Protein AF-A0A443QGW3-F1 (afdb_monomer)

Radius of gyration: 30.79 Å; Cα contacts (8 Å, |Δi|>4): 67; chains: 1; bounding box: 62×81×74 Å

Sequence (189 aa):
LPLYGNPHPPKDRIMLDEPNLIEEGIRSARVAIASQLSFLDGAFVRGKQIVETAVNHSRTTYDYITDETNNVSKAVAITGGGLLGLLLSARKGFFKKVLYSSLGVVSAAAVCYPKQSLETIQVSAYIVKNKGPSLLKEYTGIDIEKHAESKKKVEDTIEEARLKSAEMPKSRDQSKPADRDLISNRSSK

Secondary structure (DSSP, 8-state):
------S-------------HHHHHHHHHHHHHHHHHHHHHHHHHHHHHHHHHHHHHHHHHHHHHHSTT-HHHHHHHHHHHHHHHHHHTTTS-HHHHHHHHHHHHHHHHHHH-HHHHHHHHHHHHHHHHHHHHHHHHHHH---HHHHHHHHHHHHHHHHHHHHHHHS---------GGGTTSSGGGS--

Mean predicted aligned error: 18.8 Å

Solvent-accessible surface area (backbone atoms only — not comparable to full-atom values): 11030 Å² total; per-residue (Å²): 136,91,88,80,88,68,95,69,72,75,84,74,70,77,69,82,61,74,76,48,75,64,55,50,49,54,51,51,51,49,54,57,49,52,64,56,49,53,55,49,53,55,50,51,54,52,48,48,53,51,49,53,54,48,49,70,66,37,50,69,54,47,54,65,46,66,38,91,84,43,66,62,49,47,51,50,47,25,52,50,26,21,52,49,20,31,59,79,19,62,90,51,57,71,71,50,24,54,52,36,16,51,50,22,26,52,53,33,40,41,72,71,36,56,76,64,38,55,58,51,48,54,55,49,51,53,48,44,70,75,47,36,55,64,52,42,32,72,78,67,71,49,70,48,64,67,51,50,55,52,49,49,55,49,51,54,51,52,50,53,50,52,51,56,68,69,64,61,75,95,66,93,69,86,71,59,86,79,62,70,70,75,68,68,78,75,80,80,127

Organism: NCBI:txid1965070

pLDDT: mean 71.75, std 15.07, range [38.47, 94.19]

Structure (mmCIF, N/CA/C/O backbone):
data_AF-A0A443QGW3-F1
#
_entry.id   AF-A0A443QGW3-F1
#
loop_
_atom_site.group_PDB
_atom_site.id
_atom_site.type_symbol
_atom_site.label_atom_id
_atom_site.label_alt_id
_atom_site.label_comp_id
_atom_site.label_asym_id
_atom_site.label_entity_id
_atom_site.label_seq_id
_atom_site.pdbx_PDB_ins_code
_atom_site.Cartn_x
_atom_site.Cartn_y
_atom_site.Cartn_z
_atom_site.occupancy
_atom_site.B_iso_or_equiv
_atom_site.auth_seq_id
_atom_site.auth_comp_id
_atom_site.auth_asym_id
_atom_site.auth_atom_id
_atom_site.pdbx_PDB_model_num
ATOM 1 N N . LEU A 1 1 ? 24.081 36.537 -47.547 1.00 44.12 1 LEU A N 1
ATOM 2 C CA . LEU A 1 1 ? 25.125 37.337 -46.867 1.00 44.12 1 LEU A CA 1
ATOM 3 C C . LEU A 1 1 ? 25.049 37.075 -45.365 1.00 44.12 1 LEU A C 1
ATOM 5 O O . LEU A 1 1 ? 23.993 37.354 -44.809 1.00 44.12 1 LEU A O 1
ATOM 9 N N . PRO A 1 2 ? 26.098 36.562 -44.703 1.00 46.47 2 PRO A N 1
ATOM 10 C CA . PRO A 1 2 ? 26.195 36.607 -43.250 1.00 46.47 2 PRO A CA 1
ATOM 11 C C . PRO A 1 2 ? 26.830 37.939 -42.812 1.00 46.47 2 PRO A C 1
ATOM 13 O O . PRO A 1 2 ? 28.003 38.201 -43.062 1.00 46.47 2 PRO A O 1
ATOM 16 N N . LEU A 1 3 ? 26.022 38.789 -42.180 1.00 55.34 3 LEU A N 1
ATOM 17 C CA . LEU A 1 3 ? 26.452 39.946 -41.396 1.00 55.34 3 LEU A CA 1
ATOM 18 C C . LEU A 1 3 ? 26.638 39.469 -39.956 1.00 55.34 3 LEU A C 1
ATOM 20 O O . LEU A 1 3 ? 25.635 39.178 -39.330 1.00 55.34 3 LEU A O 1
ATOM 24 N N . TYR A 1 4 ? 27.874 39.349 -39.468 1.00 56.38 4 TYR A N 1
ATOM 25 C CA . TYR A 1 4 ? 28.271 39.543 -38.060 1.00 56.38 4 TYR A CA 1
ATOM 26 C C . TYR A 1 4 ? 29.791 39.341 -37.953 1.00 56.38 4 TYR A C 1
ATOM 28 O O . TYR A 1 4 ? 30.294 38.345 -37.443 1.00 56.38 4 TYR A O 1
ATOM 36 N N . GLY A 1 5 ? 30.540 40.307 -38.484 1.00 54.66 5 GLY A N 1
ATOM 37 C CA . GLY A 1 5 ? 31.926 40.524 -38.094 1.00 54.66 5 GLY A CA 1
ATOM 38 C C . GLY A 1 5 ? 31.938 41.499 -36.927 1.00 54.66 5 GLY A C 1
ATOM 39 O O . GLY A 1 5 ? 31.908 42.705 -37.152 1.00 54.66 5 GLY A O 1
ATOM 40 N N . ASN A 1 6 ? 31.960 40.994 -35.694 1.00 58.66 6 ASN A N 1
ATOM 41 C CA . ASN A 1 6 ? 32.481 41.778 -34.580 1.00 58.66 6 ASN A CA 1
ATOM 42 C C . ASN A 1 6 ? 33.955 41.367 -34.394 1.00 58.66 6 ASN A C 1
ATOM 44 O O . ASN A 1 6 ? 34.206 40.253 -33.933 1.00 58.66 6 ASN A O 1
ATOM 48 N N . PRO A 1 7 ? 34.936 42.198 -34.798 1.00 63.25 7 PRO A N 1
ATOM 49 C CA . PRO A 1 7 ? 36.359 41.853 -34.743 1.00 63.25 7 PRO A CA 1
ATOM 50 C C . PRO A 1 7 ? 36.925 41.811 -33.315 1.00 63.25 7 PRO A C 1
ATOM 52 O O . PRO A 1 7 ? 38.067 41.392 -33.122 1.00 63.25 7 PRO A O 1
ATOM 55 N N . HIS A 1 8 ? 36.143 42.210 -32.309 1.00 58.69 8 HIS A N 1
ATOM 56 C CA . HIS A 1 8 ? 36.484 42.079 -30.897 1.00 58.69 8 HIS A CA 1
ATOM 57 C C . HIS A 1 8 ? 35.327 41.404 -30.150 1.00 58.69 8 HIS A C 1
ATOM 59 O O . HIS A 1 8 ? 34.432 42.099 -29.661 1.00 58.69 8 HIS A O 1
ATOM 65 N N . PRO A 1 9 ? 35.315 40.062 -30.017 1.00 61.66 9 PRO A N 1
ATOM 66 C CA . PRO A 1 9 ? 34.585 39.478 -28.902 1.00 61.66 9 PRO A CA 1
ATOM 67 C C . PRO A 1 9 ? 35.152 40.124 -27.626 1.00 61.66 9 PRO A C 1
ATOM 69 O O . PRO A 1 9 ? 36.382 40.254 -27.524 1.00 61.66 9 PRO A O 1
ATOM 72 N N . PRO A 1 10 ? 34.329 40.573 -26.658 1.00 61.69 10 PRO A N 1
ATOM 73 C CA . PRO A 1 10 ? 34.871 40.839 -25.335 1.00 61.69 10 PRO A CA 1
ATOM 74 C C . PRO A 1 10 ? 35.683 39.601 -24.946 1.00 61.69 10 PRO A C 1
ATOM 76 O O . PRO A 1 10 ? 35.302 38.475 -25.273 1.00 61.69 10 PRO A O 1
ATOM 79 N N . LYS A 1 11 ? 36.853 39.798 -24.328 1.00 55.06 11 LYS A N 1
ATOM 80 C CA . LYS A 1 11 ? 37.528 38.704 -23.629 1.00 55.06 11 LYS A CA 1
ATOM 81 C C . LYS A 1 11 ? 36.580 38.293 -22.509 1.00 55.06 11 LYS A C 1
ATOM 83 O O . LYS A 1 11 ? 36.757 38.715 -21.368 1.00 55.06 11 LYS A O 1
ATOM 88 N N . ASP A 1 12 ? 35.591 37.478 -22.844 1.00 55.88 12 ASP A N 1
ATOM 89 C CA . ASP A 1 12 ? 34.932 36.590 -21.923 1.00 55.88 12 ASP A CA 1
ATOM 90 C C . ASP A 1 12 ? 36.070 35.685 -21.497 1.00 55.88 12 ASP A C 1
ATOM 92 O O . ASP A 1 12 ? 36.425 34.700 -22.146 1.00 55.88 12 ASP A O 1
ATOM 96 N N . ARG A 1 13 ? 36.770 36.124 -20.448 1.00 49.72 13 ARG A N 1
ATOM 97 C CA . ARG A 1 13 ? 37.565 35.221 -19.655 1.00 49.72 13 ARG A CA 1
ATOM 98 C C . ARG A 1 13 ? 36.518 34.228 -19.202 1.00 49.72 13 ARG A C 1
ATOM 100 O O . ARG A 1 13 ? 35.757 34.516 -18.284 1.00 49.72 13 ARG A O 1
ATOM 107 N N . ILE A 1 14 ? 36.443 33.096 -19.894 1.00 53.66 14 ILE A N 1
ATOM 108 C CA . ILE A 1 14 ? 35.976 31.871 -19.285 1.00 53.66 14 ILE A CA 1
ATOM 109 C C . ILE A 1 14 ? 36.968 31.717 -18.143 1.00 53.66 14 ILE A C 1
ATOM 111 O O . ILE A 1 14 ? 38.081 31.228 -18.331 1.00 53.66 14 ILE A O 1
ATOM 115 N N . MET A 1 15 ? 36.649 32.322 -17.000 1.00 48.72 15 MET A N 1
ATOM 116 C CA . MET A 1 15 ? 37.292 31.975 -15.763 1.00 48.72 15 MET A CA 1
ATOM 117 C C . MET A 1 15 ? 36.964 30.494 -15.666 1.00 48.72 15 MET A C 1
ATOM 119 O O . MET A 1 15 ? 35.829 30.118 -15.387 1.00 48.72 15 MET A O 1
ATOM 123 N N . LEU A 1 16 ? 37.940 29.649 -16.006 1.00 56.50 16 LEU A N 1
ATOM 124 C CA . LEU A 1 16 ? 38.064 28.369 -15.339 1.00 56.50 16 LEU A CA 1
ATOM 125 C C . LEU A 1 16 ? 38.343 28.742 -13.884 1.00 56.50 16 LEU A C 1
ATOM 127 O O . LEU A 1 16 ? 39.491 28.762 -13.453 1.00 56.50 16 LEU A O 1
ATOM 131 N N . ASP A 1 17 ? 37.299 29.200 -13.199 1.00 60.66 17 ASP A N 1
ATOM 132 C CA . ASP A 1 17 ? 37.313 29.336 -11.764 1.00 60.66 17 ASP A CA 1
ATOM 133 C C . ASP A 1 17 ? 37.467 27.904 -11.266 1.00 60.66 17 ASP A C 1
ATOM 135 O O . ASP A 1 17 ? 36.779 26.992 -11.751 1.00 60.66 17 ASP A O 1
ATOM 139 N N . GLU A 1 18 ? 38.455 27.668 -10.407 1.00 66.50 18 GLU A N 1
ATOM 140 C CA . GLU A 1 18 ? 38.546 26.368 -9.762 1.00 66.50 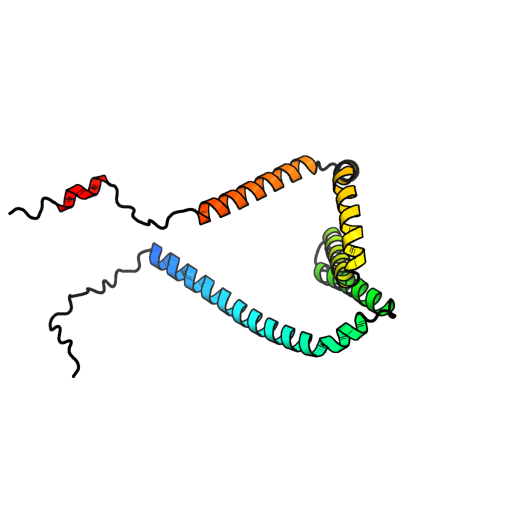18 GLU A CA 1
ATOM 141 C C . GLU A 1 18 ? 37.204 26.133 -9.069 1.00 66.50 18 GLU A C 1
ATOM 143 O O . GLU A 1 18 ? 36.702 27.047 -8.408 1.00 66.50 18 GLU A O 1
ATOM 148 N N . PRO A 1 19 ? 36.571 24.966 -9.283 1.00 63.28 19 PRO A N 1
ATOM 149 C CA . PRO A 1 19 ? 35.217 24.733 -8.820 1.00 63.28 19 PRO A CA 1
ATOM 150 C C . PRO A 1 19 ? 35.166 25.025 -7.327 1.00 63.28 19 PRO A C 1
ATOM 152 O O . PRO A 1 19 ? 35.811 24.358 -6.519 1.00 63.28 19 PRO A O 1
ATOM 155 N N . ASN A 1 20 ? 34.418 26.064 -6.968 1.00 75.50 20 ASN A N 1
ATOM 156 C CA . ASN A 1 20 ? 34.272 26.437 -5.577 1.00 75.50 20 ASN A CA 1
ATOM 157 C C . ASN A 1 20 ? 33.576 25.270 -4.852 1.00 75.50 20 ASN A C 1
ATOM 159 O O . ASN A 1 20 ? 32.754 24.568 -5.450 1.00 75.50 20 ASN A O 1
ATOM 163 N N . LEU A 1 21 ? 33.862 25.050 -3.567 1.00 79.75 21 LEU A N 1
ATOM 164 C CA . LEU A 1 21 ? 33.397 23.863 -2.822 1.00 79.75 21 LEU A CA 1
ATOM 165 C C . LEU A 1 21 ? 31.873 23.635 -2.926 1.00 79.75 21 LEU A C 1
ATOM 167 O O . LEU A 1 21 ? 31.383 22.506 -2.899 1.00 79.75 21 LEU A O 1
ATOM 171 N N . ILE A 1 22 ? 31.108 24.718 -3.085 1.00 84.94 22 ILE A N 1
ATOM 172 C CA . ILE A 1 22 ? 29.652 24.687 -3.260 1.00 84.94 22 ILE A CA 1
ATOM 173 C C . ILE A 1 22 ? 29.238 24.190 -4.654 1.00 84.94 22 ILE A C 1
ATOM 175 O O . ILE A 1 22 ? 28.269 23.436 -4.773 1.00 84.94 22 ILE A O 1
ATOM 179 N N . GLU A 1 23 ? 29.959 24.571 -5.709 1.00 80.94 23 GLU A N 1
ATOM 180 C CA . GLU A 1 23 ? 29.691 24.104 -7.073 1.00 80.94 23 GLU A CA 1
ATOM 181 C C . GLU A 1 23 ? 29.974 22.611 -7.209 1.00 80.94 23 GLU A C 1
ATOM 183 O O . GLU A 1 23 ? 29.176 21.882 -7.803 1.00 80.94 23 GLU A O 1
ATOM 188 N N . GLU A 1 24 ? 31.060 22.134 -6.597 1.00 84.88 24 GLU A N 1
ATOM 189 C CA . GLU A 1 24 ? 31.387 20.711 -6.558 1.00 84.88 24 GLU A CA 1
ATOM 190 C C . GLU A 1 24 ? 30.342 19.911 -5.766 1.00 84.88 24 GLU A C 1
ATOM 192 O O . GLU A 1 24 ? 29.920 18.838 -6.207 1.00 84.88 24 GLU A O 1
ATOM 197 N N . GLY A 1 25 ? 29.833 20.462 -4.659 1.00 85.56 25 GLY A N 1
ATOM 198 C CA . GLY A 1 25 ? 28.745 19.863 -3.883 1.00 85.56 25 GLY A CA 1
ATOM 199 C C . GLY A 1 25 ? 27.441 19.739 -4.677 1.00 85.56 25 GLY A C 1
ATOM 200 O O . GLY A 1 25 ? 26.853 18.656 -4.750 1.00 85.56 25 GLY A O 1
ATOM 201 N N . ILE A 1 26 ? 27.003 20.817 -5.338 1.00 89.69 26 ILE A N 1
ATOM 202 C CA . ILE A 1 26 ? 25.792 20.812 -6.179 1.00 89.69 26 ILE A CA 1
ATOM 203 C C . ILE A 1 26 ? 25.969 19.875 -7.378 1.00 89.69 26 ILE A C 1
ATOM 205 O O . ILE A 1 26 ? 25.039 19.147 -7.740 1.00 89.69 26 ILE A O 1
ATOM 209 N N . ARG A 1 27 ? 27.157 19.858 -7.994 1.00 85.50 27 ARG A N 1
ATOM 210 C CA . ARG A 1 27 ? 27.486 18.961 -9.106 1.00 85.50 27 ARG A CA 1
ATOM 211 C C . ARG A 1 27 ? 27.435 17.500 -8.669 1.00 85.50 27 ARG A C 1
ATOM 213 O O . ARG A 1 27 ? 26.789 16.700 -9.342 1.00 85.50 27 ARG A O 1
ATOM 220 N N . SER A 1 28 ? 28.048 17.168 -7.539 1.00 85.06 28 SER A N 1
ATOM 221 C CA . SER A 1 28 ? 28.070 15.809 -6.990 1.00 85.06 28 SER A CA 1
ATOM 222 C C . SER A 1 28 ? 26.668 15.333 -6.622 1.00 85.06 28 SER A C 1
ATOM 224 O O . SER A 1 28 ? 26.258 14.246 -7.029 1.00 85.06 28 SER A O 1
ATOM 226 N N . ALA A 1 29 ? 25.884 16.181 -5.950 1.00 87.62 29 ALA A N 1
ATOM 227 C CA . ALA A 1 29 ? 24.490 15.892 -5.632 1.00 87.62 29 ALA A CA 1
ATOM 228 C C . ALA A 1 29 ? 23.654 15.666 -6.902 1.00 87.62 29 ALA A C 1
ATOM 230 O O . ALA A 1 29 ? 22.921 14.682 -6.989 1.00 87.62 29 ALA A O 1
ATOM 231 N N . ARG A 1 30 ? 23.800 16.521 -7.924 1.00 88.94 30 ARG A N 1
ATOM 232 C CA . ARG A 1 30 ? 23.087 16.367 -9.201 1.00 88.94 30 ARG A CA 1
ATOM 233 C C . ARG A 1 30 ? 23.432 15.049 -9.884 1.00 88.94 30 ARG A C 1
ATOM 235 O O . ARG A 1 30 ? 22.524 14.365 -10.338 1.00 88.94 30 ARG A O 1
ATOM 242 N N . VAL A 1 31 ? 24.711 14.694 -9.973 1.00 86.50 31 VAL A N 1
ATOM 243 C CA . VAL A 1 31 ? 25.159 13.465 -10.649 1.00 86.50 31 VAL A CA 1
ATOM 244 C C . VAL A 1 31 ? 24.688 12.217 -9.891 1.00 86.50 31 VAL A C 1
ATOM 246 O O . VAL A 1 31 ? 24.201 11.266 -10.508 1.00 86.50 31 VAL A O 1
ATOM 249 N N . ALA A 1 32 ? 24.742 12.236 -8.557 1.00 84.44 32 ALA A N 1
ATOM 250 C CA . ALA A 1 32 ? 24.228 11.154 -7.720 1.00 84.44 32 ALA A CA 1
ATOM 251 C C . ALA A 1 32 ? 22.706 10.983 -7.869 1.00 84.44 32 ALA A C 1
ATOM 253 O O . ALA A 1 32 ? 22.217 9.868 -8.028 1.00 84.44 32 ALA A O 1
ATOM 254 N N . ILE A 1 33 ? 21.952 12.083 -7.891 1.00 83.50 33 ILE A N 1
ATOM 255 C CA . ILE A 1 33 ? 20.495 12.042 -8.053 1.00 83.50 33 ILE A CA 1
ATOM 256 C C . ILE A 1 33 ? 20.117 11.633 -9.485 1.00 83.50 33 ILE A C 1
ATOM 258 O O . ILE A 1 33 ? 19.264 10.770 -9.666 1.00 83.50 33 ILE A O 1
ATOM 262 N N . ALA A 1 34 ? 20.768 12.180 -10.514 1.00 81.19 34 ALA A N 1
ATOM 263 C CA . ALA A 1 34 ? 20.469 11.869 -11.914 1.00 81.19 34 ALA A CA 1
ATOM 264 C C . ALA A 1 34 ? 20.749 10.396 -12.271 1.00 81.19 34 ALA A C 1
ATOM 266 O O . ALA A 1 34 ? 19.976 9.772 -13.002 1.00 81.19 34 ALA A O 1
ATOM 267 N N . SER A 1 35 ? 21.815 9.810 -11.718 1.00 76.62 35 SER A N 1
ATOM 268 C CA . SER A 1 35 ? 22.111 8.382 -11.910 1.00 76.62 35 SER A CA 1
ATOM 269 C C . SER A 1 35 ? 21.076 7.468 -11.239 1.00 76.62 35 SER A C 1
ATOM 271 O O . SER A 1 35 ? 20.749 6.419 -11.784 1.00 76.62 35 SER A O 1
ATOM 273 N N . GLN A 1 36 ? 20.488 7.884 -10.115 1.00 72.88 36 GLN A N 1
ATOM 274 C CA . GLN A 1 36 ? 19.411 7.146 -9.444 1.00 72.88 36 GLN A CA 1
ATOM 275 C C . GLN A 1 36 ? 18.061 7.305 -10.164 1.00 72.88 36 GLN A C 1
ATOM 277 O O . GLN A 1 36 ? 17.329 6.331 -10.339 1.00 72.88 36 GLN A O 1
ATOM 282 N N . LEU A 1 37 ? 17.735 8.520 -10.617 1.00 76.12 37 LEU A N 1
ATOM 283 C CA . LEU A 1 37 ? 16.471 8.812 -11.301 1.00 76.12 37 LEU A CA 1
ATOM 284 C C . LEU A 1 37 ? 16.373 8.129 -12.670 1.00 76.12 37 LEU A C 1
ATOM 286 O O . LEU A 1 37 ? 15.314 7.613 -13.013 1.00 76.12 37 LEU A O 1
ATOM 290 N N . SER A 1 38 ? 17.477 8.033 -13.414 1.00 72.12 38 SER A N 1
ATOM 291 C CA . SER A 1 38 ? 17.477 7.376 -14.731 1.00 72.12 38 SER A CA 1
ATOM 292 C C . SER A 1 38 ? 17.112 5.882 -14.676 1.00 72.12 38 SER A C 1
ATOM 294 O O . SER A 1 38 ? 16.470 5.369 -15.595 1.00 72.12 38 SER A O 1
ATOM 296 N N . PHE A 1 39 ? 17.443 5.181 -13.584 1.00 74.44 39 PHE A N 1
ATOM 297 C CA . PHE A 1 39 ? 16.989 3.803 -13.359 1.00 74.44 39 PHE A CA 1
ATOM 298 C C . PHE A 1 39 ? 15.478 3.729 -13.111 1.00 74.44 39 PHE A C 1
ATOM 300 O O . PHE A 1 39 ? 14.804 2.830 -13.622 1.00 74.44 39 PHE A O 1
ATOM 307 N N . LEU A 1 40 ? 14.941 4.689 -12.354 1.00 74.94 40 LEU A N 1
ATOM 308 C CA . LEU A 1 40 ? 13.508 4.782 -12.103 1.00 74.94 40 LEU A CA 1
ATOM 309 C C . LEU A 1 40 ? 12.753 5.064 -13.399 1.00 74.94 40 LEU A C 1
ATOM 311 O O . LEU A 1 40 ? 11.789 4.358 -13.670 1.00 74.94 40 LEU A O 1
ATOM 315 N N . ASP A 1 41 ? 13.214 5.994 -14.237 1.00 75.44 41 ASP A N 1
ATOM 316 C CA . ASP A 1 41 ? 12.574 6.294 -15.525 1.00 75.44 41 ASP A CA 1
ATOM 317 C C . ASP A 1 41 ? 12.482 5.049 -16.417 1.00 75.44 41 ASP A C 1
ATOM 319 O O . ASP A 1 41 ? 11.416 4.732 -16.947 1.00 75.44 41 ASP A O 1
ATOM 323 N N . GLY A 1 42 ? 13.563 4.269 -16.520 1.00 75.50 42 GLY A N 1
ATOM 324 C CA . GLY A 1 42 ? 13.560 3.011 -17.272 1.00 75.50 42 GLY A CA 1
ATOM 325 C C . GLY A 1 42 ? 12.597 1.963 -16.699 1.00 75.50 42 GLY A C 1
ATOM 326 O O . GLY A 1 42 ? 11.903 1.274 -17.453 1.00 75.50 42 GLY A O 1
ATOM 327 N N . ALA A 1 43 ? 12.516 1.854 -15.371 1.00 75.50 43 ALA A N 1
ATOM 328 C CA . ALA A 1 43 ? 11.578 0.962 -14.695 1.00 75.50 43 ALA A CA 1
ATOM 329 C C . ALA A 1 43 ? 10.118 1.418 -14.864 1.00 75.50 43 ALA A C 1
ATOM 331 O O . ALA A 1 43 ? 9.249 0.589 -15.134 1.00 75.50 43 ALA A O 1
ATOM 332 N N . PHE A 1 44 ? 9.849 2.722 -14.776 1.00 79.94 44 PHE A N 1
ATOM 333 C CA . PHE A 1 44 ? 8.528 3.314 -14.975 1.00 79.94 44 PHE A CA 1
ATOM 334 C C . PHE A 1 44 ? 8.042 3.142 -16.412 1.00 79.94 44 PHE A C 1
ATOM 336 O O . PHE A 1 44 ? 6.892 2.760 -16.615 1.00 79.94 44 PHE A O 1
ATOM 343 N N . VAL A 1 45 ? 8.903 3.358 -17.411 1.00 77.75 45 VAL A N 1
ATOM 344 C CA . VAL A 1 45 ? 8.548 3.169 -18.826 1.00 77.75 45 VAL A CA 1
ATOM 345 C C . VAL A 1 45 ? 8.215 1.705 -19.113 1.00 77.75 45 VAL A C 1
ATOM 347 O O . VAL A 1 45 ? 7.169 1.424 -19.698 1.00 77.75 45 VAL A O 1
ATOM 350 N N . ARG A 1 46 ? 9.041 0.760 -18.642 1.00 74.56 46 ARG A N 1
ATOM 351 C CA . ARG A 1 46 ? 8.759 -0.680 -18.790 1.00 74.56 46 ARG A CA 1
ATOM 352 C C . ARG A 1 46 ? 7.489 -1.088 -18.052 1.00 74.56 46 ARG A C 1
ATOM 354 O O . ARG A 1 46 ? 6.663 -1.802 -18.608 1.00 74.56 46 ARG A O 1
ATOM 361 N N . GLY A 1 47 ? 7.307 -0.601 -16.827 1.00 79.31 47 GLY A N 1
ATOM 362 C CA . GLY A 1 47 ? 6.101 -0.841 -16.041 1.00 79.31 47 GLY A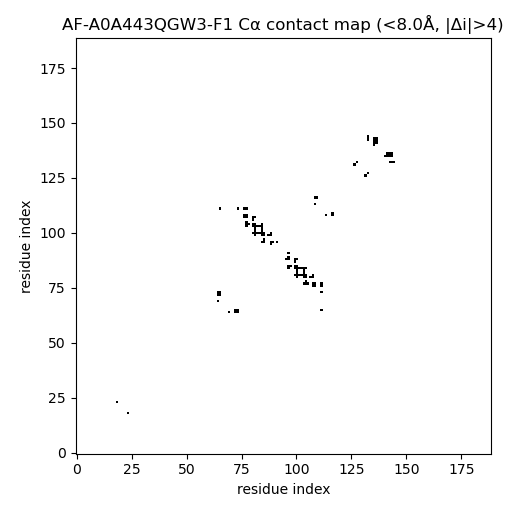 CA 1
ATOM 363 C C . GLY A 1 47 ? 4.854 -0.334 -16.757 1.00 79.31 47 GLY A C 1
ATOM 364 O O . GLY A 1 47 ? 3.883 -1.073 -16.885 1.00 79.31 47 GLY A O 1
ATOM 365 N N . LYS A 1 48 ? 4.901 0.884 -17.306 1.00 79.56 48 LYS A N 1
ATOM 366 C CA . LYS A 1 48 ? 3.796 1.471 -18.067 1.00 79.56 48 LYS A CA 1
ATOM 367 C C . LYS A 1 48 ? 3.445 0.630 -19.293 1.00 79.56 48 LYS A C 1
ATOM 369 O O . LYS A 1 48 ? 2.272 0.339 -19.487 1.00 79.56 48 LYS A O 1
ATOM 374 N N . GLN A 1 49 ? 4.436 0.185 -20.065 1.00 77.12 49 GLN A N 1
ATOM 375 C CA . GLN A 1 49 ? 4.207 -0.663 -21.240 1.00 77.12 49 GLN A CA 1
ATOM 376 C C . GLN A 1 49 ? 3.593 -2.021 -20.876 1.00 77.12 49 GLN A C 1
ATOM 378 O O . GLN A 1 49 ? 2.681 -2.489 -21.559 1.00 77.12 49 GLN A O 1
ATOM 383 N N . ILE A 1 50 ? 4.052 -2.643 -19.786 1.00 75.44 50 ILE A N 1
ATOM 384 C CA . ILE A 1 50 ? 3.496 -3.909 -19.292 1.00 75.44 50 ILE A CA 1
ATOM 385 C C . ILE A 1 50 ? 2.054 -3.709 -18.832 1.00 75.44 50 ILE A C 1
ATOM 387 O O . ILE A 1 50 ? 1.189 -4.496 -19.202 1.00 75.44 50 ILE A O 1
ATOM 391 N N . VAL A 1 51 ? 1.780 -2.651 -18.065 1.00 76.94 51 VAL A N 1
ATOM 392 C CA . VAL A 1 51 ? 0.430 -2.335 -17.585 1.00 76.94 51 VAL A CA 1
ATOM 393 C C . VAL A 1 51 ? -0.501 -2.037 -18.752 1.00 76.94 51 VAL A C 1
ATOM 395 O O . VAL A 1 51 ? -1.598 -2.572 -18.791 1.00 76.94 51 VAL A O 1
ATOM 398 N N . GLU A 1 52 ? -0.077 -1.238 -19.725 1.00 76.75 52 GLU A N 1
ATOM 399 C CA . GLU A 1 52 ? -0.893 -0.892 -20.890 1.00 76.75 52 GLU A CA 1
ATOM 400 C C . GLU A 1 52 ? -1.218 -2.127 -21.742 1.00 76.75 52 GLU A C 1
ATOM 402 O O . GLU A 1 52 ? -2.376 -2.350 -22.102 1.00 76.75 52 GLU A O 1
ATOM 407 N N . THR A 1 53 ? -0.229 -2.995 -21.971 1.00 79.81 53 THR A N 1
ATOM 408 C CA . THR A 1 53 ? -0.424 -4.274 -22.674 1.00 79.81 53 THR A CA 1
ATOM 409 C C . THR A 1 53 ? -1.345 -5.207 -21.885 1.00 79.81 53 THR A C 1
ATOM 411 O O . THR A 1 53 ? -2.270 -5.797 -22.446 1.00 79.81 53 THR A O 1
ATOM 414 N N . ALA A 1 54 ? -1.136 -5.310 -20.571 1.00 73.50 54 ALA A N 1
ATOM 415 C CA . ALA A 1 54 ? -1.941 -6.142 -19.688 1.00 73.50 54 ALA A 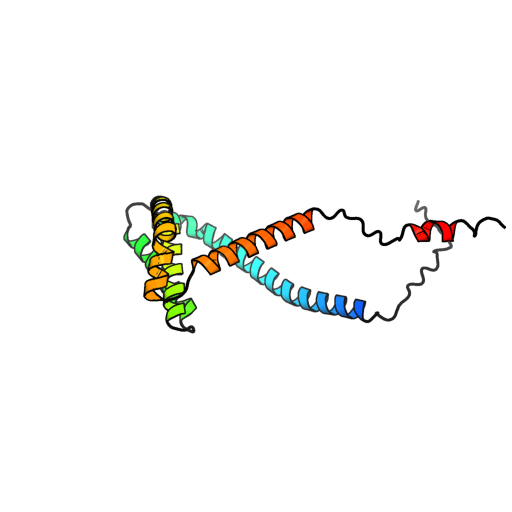CA 1
ATOM 416 C C . ALA A 1 54 ? -3.384 -5.642 -19.594 1.00 73.50 54 ALA A C 1
ATOM 418 O O . ALA A 1 54 ? -4.295 -6.459 -19.628 1.00 73.50 54 ALA A O 1
ATOM 419 N N . VAL A 1 55 ? -3.612 -4.329 -19.522 1.00 75.19 55 VAL A N 1
ATOM 420 C CA . VAL A 1 55 ? -4.951 -3.727 -19.496 1.00 75.19 55 VAL A CA 1
ATOM 421 C C . VAL A 1 55 ? -5.671 -4.014 -20.803 1.00 75.19 55 VAL A C 1
ATOM 423 O O . VAL A 1 55 ? -6.802 -4.488 -20.767 1.00 75.19 55 VAL A O 1
ATOM 426 N N . ASN A 1 56 ? -5.019 -3.805 -21.948 1.00 74.06 56 ASN A N 1
ATOM 427 C CA . ASN A 1 56 ? -5.632 -4.065 -23.249 1.00 74.06 56 ASN A CA 1
ATOM 428 C C . ASN A 1 56 ? -6.016 -5.541 -23.427 1.00 74.06 56 ASN A C 1
ATOM 430 O O . ASN A 1 56 ? -7.081 -5.819 -23.971 1.00 74.06 56 ASN A O 1
ATOM 434 N N . HIS A 1 57 ? -5.210 -6.478 -22.915 1.00 69.88 57 HIS A N 1
ATOM 435 C CA . HIS A 1 57 ? -5.535 -7.906 -22.965 1.00 69.88 57 HIS A CA 1
ATOM 436 C C . HIS A 1 57 ? -6.514 -8.353 -21.864 1.00 69.88 57 HIS A C 1
ATOM 438 O O . HIS A 1 57 ? -7.266 -9.303 -22.050 1.00 69.88 57 HIS A O 1
ATOM 444 N N . SER A 1 58 ? -6.542 -7.659 -20.725 1.00 68.62 58 SER A N 1
ATOM 445 C CA . SER A 1 58 ? -7.375 -8.024 -19.574 1.00 68.62 58 SER A CA 1
ATOM 446 C C . SER A 1 58 ? -8.759 -7.396 -19.590 1.00 68.62 58 SER A C 1
ATOM 448 O O . SER A 1 58 ? -9.551 -7.769 -18.738 1.00 68.62 58 SER A O 1
ATOM 450 N N . ARG A 1 59 ? -9.099 -6.482 -20.513 1.00 67.81 59 ARG A N 1
ATOM 451 C CA . ARG A 1 59 ? -10.464 -5.918 -20.583 1.00 67.81 59 ARG A CA 1
ATOM 452 C C . ARG A 1 59 ? -11.528 -7.007 -20.740 1.00 67.81 59 ARG A C 1
ATOM 454 O O . ARG A 1 59 ? -12.491 -7.018 -19.988 1.00 67.81 59 ARG A O 1
ATOM 461 N N . THR A 1 60 ? -11.296 -7.976 -21.623 1.00 65.94 60 THR A N 1
ATOM 462 C CA . THR A 1 60 ? -12.212 -9.108 -21.841 1.00 65.94 60 THR A CA 1
ATOM 463 C C . THR A 1 60 ? -12.320 -10.020 -20.619 1.00 65.94 60 THR A C 1
ATOM 465 O O . THR A 1 60 ? -13.390 -10.533 -20.313 1.00 65.94 60 THR A O 1
ATOM 468 N N . THR A 1 61 ? -11.220 -10.206 -19.889 1.00 64.94 61 THR A N 1
ATOM 469 C CA . THR A 1 61 ? -11.196 -10.996 -18.650 1.00 64.94 61 THR A CA 1
ATOM 470 C C . THR A 1 61 ? -11.824 -10.236 -17.484 1.00 64.94 61 THR A C 1
ATOM 472 O O . THR A 1 61 ? -12.472 -10.837 -16.635 1.00 64.94 61 THR A O 1
ATOM 475 N N . TYR A 1 62 ? -11.650 -8.915 -17.435 1.00 65.12 62 TYR A N 1
ATOM 476 C CA . TYR A 1 62 ? -12.243 -8.044 -16.430 1.00 65.12 62 TYR A CA 1
ATOM 477 C C . TYR A 1 62 ? -13.761 -8.072 -16.540 1.00 65.12 62 TYR A C 1
ATOM 479 O O . TYR A 1 62 ? -14.403 -8.318 -15.527 1.00 65.12 62 TYR A O 1
ATOM 487 N N . ASP A 1 63 ? -14.301 -7.945 -17.755 1.00 66.06 63 ASP A N 1
ATOM 488 C CA . ASP A 1 63 ? -15.741 -8.042 -18.011 1.00 66.06 63 ASP A CA 1
ATOM 489 C C . ASP A 1 63 ? -16.302 -9.412 -17.592 1.00 66.06 63 ASP A C 1
ATOM 491 O O . ASP A 1 63 ? -17.374 -9.482 -17.005 1.00 66.06 63 ASP A O 1
ATOM 495 N N . TYR A 1 64 ? -15.542 -10.499 -17.773 1.00 63.03 64 TYR A N 1
ATOM 496 C CA . TYR A 1 64 ? -15.922 -11.838 -17.297 1.00 63.03 64 TYR A CA 1
ATOM 497 C C . TYR A 1 64 ? -15.864 -11.999 -15.762 1.00 63.03 64 TYR A C 1
ATOM 499 O O . TYR A 1 64 ? -16.617 -12.777 -15.175 1.00 63.03 64 TYR A O 1
ATOM 507 N N . ILE A 1 65 ? -14.961 -11.282 -15.085 1.00 62.28 65 ILE A N 1
ATOM 508 C CA . ILE A 1 65 ? -14.809 -11.312 -13.618 1.00 62.28 65 ILE A CA 1
ATOM 509 C C . ILE A 1 65 ? -15.847 -10.414 -12.931 1.00 62.28 65 ILE A C 1
ATOM 511 O O . ILE A 1 65 ? -16.263 -10.713 -11.807 1.00 62.28 65 ILE A O 1
ATOM 515 N N . THR A 1 66 ? -16.249 -9.318 -13.576 1.00 60.78 66 THR A N 1
ATOM 516 C CA . THR A 1 66 ? -17.276 -8.393 -13.080 1.00 60.78 66 THR A CA 1
ATOM 517 C C . THR A 1 66 ? -18.693 -8.822 -13.439 1.00 60.78 66 THR A C 1
ATOM 519 O O . THR A 1 66 ? -19.621 -8.333 -12.787 1.00 60.78 66 THR A O 1
ATOM 522 N N . ASP A 1 67 ? -18.852 -9.751 -14.389 1.00 66.62 67 ASP A N 1
ATOM 523 C CA . ASP A 1 67 ? -20.150 -10.285 -14.790 1.00 66.62 67 ASP A CA 1
ATOM 524 C C . ASP A 1 67 ? -20.936 -10.843 -13.589 1.00 66.62 67 ASP A C 1
ATOM 526 O O . ASP A 1 67 ? -20.416 -11.503 -12.679 1.00 66.62 67 ASP A O 1
ATOM 530 N N . GLU A 1 68 ? -22.221 -10.519 -13.567 1.00 56.41 68 GLU A N 1
ATOM 531 C CA . GLU A 1 68 ? -23.031 -10.339 -12.357 1.00 56.41 68 GLU A CA 1
ATOM 532 C C . GLU A 1 68 ? -23.366 -11.656 -11.638 1.00 56.41 68 GLU A C 1
ATOM 534 O O . GLU A 1 68 ? -23.813 -11.660 -10.489 1.00 56.41 68 GLU A O 1
ATOM 539 N N . THR A 1 69 ? -23.106 -12.787 -12.291 1.00 56.81 69 THR A N 1
ATOM 540 C CA . THR A 1 69 ? -23.532 -14.125 -11.864 1.00 56.81 69 THR A CA 1
ATOM 541 C C . THR A 1 69 ? -22.469 -14.895 -11.077 1.00 56.81 69 THR A C 1
ATOM 543 O O . THR A 1 69 ? -22.793 -15.853 -10.373 1.00 56.81 69 THR A O 1
ATOM 546 N N . ASN A 1 70 ? -21.205 -14.462 -11.109 1.00 66.38 70 ASN A N 1
ATOM 547 C CA . ASN A 1 70 ? -20.093 -15.234 -10.555 1.00 66.38 70 ASN A CA 1
ATOM 548 C C . ASN A 1 70 ? -19.561 -14.645 -9.241 1.00 66.38 70 ASN A C 1
ATOM 550 O O . ASN A 1 70 ? -18.458 -14.101 -9.167 1.00 66.38 70 ASN A O 1
ATOM 554 N N . ASN A 1 71 ? -20.309 -14.851 -8.149 1.00 73.44 71 ASN A N 1
ATOM 555 C CA . ASN A 1 71 ? -19.836 -14.572 -6.780 1.00 73.44 71 ASN A CA 1
ATOM 556 C C . ASN A 1 71 ? -18.497 -15.272 -6.461 1.00 73.44 71 ASN A C 1
ATOM 558 O O . ASN A 1 71 ? -17.711 -14.785 -5.648 1.00 73.44 71 ASN A O 1
ATOM 562 N N . VAL A 1 72 ? -18.215 -16.390 -7.139 1.00 82.19 72 VAL A N 1
ATOM 563 C CA . VAL A 1 72 ? -16.957 -17.140 -7.032 1.00 82.19 72 VAL A CA 1
ATOM 564 C C . VAL A 1 72 ? -15.763 -16.298 -7.491 1.00 82.19 72 VAL A C 1
ATOM 566 O O . VAL A 1 72 ? -14.779 -16.208 -6.761 1.00 82.19 72 VAL A O 1
ATOM 569 N N . SER A 1 73 ? -15.850 -15.611 -8.635 1.00 80.69 73 SER A N 1
ATOM 570 C CA . SER A 1 73 ? -14.760 -14.766 -9.153 1.00 80.69 73 SER A CA 1
ATOM 571 C C . SER A 1 73 ? -14.437 -13.614 -8.200 1.00 80.69 73 SER A C 1
ATOM 573 O O . SER A 1 73 ? -13.270 -13.316 -7.935 1.00 80.69 73 SER A O 1
ATOM 575 N N . LYS A 1 74 ? -15.473 -13.023 -7.594 1.00 80.62 74 LYS A N 1
ATOM 576 C CA . LYS A 1 74 ? -15.338 -11.967 -6.582 1.00 80.62 74 LYS A CA 1
ATOM 577 C C . LYS A 1 74 ? -14.639 -12.470 -5.320 1.00 80.62 74 LYS A C 1
ATOM 579 O O . LYS A 1 74 ? -13.742 -11.804 -4.803 1.00 80.62 74 LYS A O 1
ATOM 584 N N . ALA A 1 75 ? -15.013 -13.659 -4.847 1.00 85.31 75 ALA A N 1
ATOM 585 C CA . ALA A 1 75 ? -14.379 -14.297 -3.698 1.00 85.31 75 ALA A CA 1
ATOM 586 C C . ALA A 1 75 ? -12.910 -14.652 -3.977 1.00 85.31 75 ALA A C 1
ATOM 588 O O . ALA A 1 75 ? -12.055 -14.425 -3.120 1.00 85.31 75 ALA A O 1
ATOM 589 N N . VAL A 1 76 ? -12.590 -15.135 -5.181 1.00 87.88 76 VAL A N 1
ATOM 590 C CA . VAL A 1 76 ? -11.209 -15.414 -5.609 1.00 87.88 76 VAL A CA 1
ATOM 591 C C . VAL A 1 76 ? -10.376 -14.132 -5.644 1.00 87.88 76 VAL A C 1
ATOM 593 O O . VAL A 1 76 ? -9.257 -14.123 -5.139 1.00 87.88 76 VAL A O 1
ATOM 596 N N . ALA A 1 77 ? -10.921 -13.026 -6.156 1.00 86.31 77 ALA A N 1
ATOM 597 C CA . ALA A 1 77 ? -10.217 -11.745 -6.176 1.00 86.31 77 ALA A CA 1
ATOM 598 C C . ALA A 1 77 ? -9.908 -11.225 -4.759 1.00 86.31 77 ALA A C 1
ATOM 600 O O . ALA A 1 77 ? -8.784 -10.806 -4.480 1.00 86.31 77 ALA A O 1
ATOM 601 N N . ILE A 1 78 ? -10.877 -11.296 -3.841 1.00 86.81 78 ILE A N 1
ATOM 602 C CA . ILE A 1 78 ? -10.711 -10.835 -2.454 1.00 86.81 78 ILE A CA 1
ATOM 603 C C . ILE A 1 78 ? -9.720 -11.717 -1.690 1.00 86.81 78 ILE A C 1
ATOM 605 O O . ILE A 1 78 ? -8.807 -11.211 -1.032 1.00 86.81 78 ILE A O 1
ATOM 609 N N . THR A 1 79 ? -9.876 -13.038 -1.788 1.00 91.12 79 THR A N 1
ATOM 610 C CA . THR A 1 79 ? -8.965 -13.993 -1.140 1.00 91.12 79 THR A CA 1
ATOM 611 C C . THR A 1 79 ? -7.555 -13.883 -1.712 1.00 91.12 79 THR A C 1
ATOM 613 O O . THR A 1 79 ? -6.594 -13.856 -0.945 1.00 91.12 79 THR A O 1
ATOM 616 N N . GLY A 1 80 ? -7.422 -13.705 -3.029 1.00 92.06 80 GLY A N 1
ATOM 617 C CA . GLY A 1 80 ? -6.158 -13.421 -3.702 1.00 92.06 80 GLY A CA 1
ATOM 618 C C . GLY A 1 80 ? -5.501 -12.130 -3.210 1.00 92.06 80 GLY A C 1
ATOM 619 O O . GLY A 1 80 ? -4.310 -12.133 -2.904 1.00 92.06 80 GLY A O 1
ATOM 620 N N . GLY A 1 81 ? -6.270 -11.050 -3.044 1.00 88.81 81 GLY A N 1
ATOM 621 C CA . GLY A 1 81 ? -5.785 -9.781 -2.490 1.00 88.81 81 GLY A CA 1
ATOM 622 C C . GLY A 1 81 ? -5.271 -9.909 -1.053 1.00 88.81 81 GLY A C 1
ATOM 623 O O . GLY A 1 81 ? -4.192 -9.408 -0.726 1.00 88.81 81 GLY A O 1
ATOM 624 N N . GLY A 1 82 ? -5.988 -10.648 -0.202 1.00 92.12 82 GLY A N 1
ATOM 625 C CA . GLY A 1 82 ? -5.552 -10.942 1.166 1.00 92.12 82 GLY A CA 1
ATOM 626 C C . GLY A 1 82 ? -4.303 -11.819 1.229 1.00 92.12 82 GLY A C 1
ATOM 627 O O . GLY A 1 82 ? -3.375 -11.531 1.989 1.00 92.12 82 GLY A O 1
ATOM 628 N N . LEU A 1 83 ? -4.239 -12.860 0.395 1.00 92.69 83 LEU A N 1
ATOM 629 C CA . LEU A 1 83 ? -3.090 -13.762 0.324 1.00 92.69 83 LEU A CA 1
ATOM 630 C C . LEU A 1 83 ? -1.844 -13.038 -0.199 1.00 92.69 83 LEU A C 1
ATOM 632 O O . LEU A 1 83 ? -0.754 -13.224 0.338 1.00 92.69 83 LEU A O 1
ATOM 636 N N . LEU A 1 84 ? -2.004 -12.159 -1.190 1.00 94.19 84 LEU A N 1
ATOM 637 C CA . LEU A 1 84 ? -0.927 -11.314 -1.697 1.00 94.19 84 LEU A CA 1
ATOM 638 C C . LEU A 1 84 ? -0.435 -10.338 -0.620 1.00 94.19 84 LEU A C 1
ATOM 640 O O . LEU A 1 84 ? 0.772 -10.203 -0.420 1.00 94.19 84 LEU A O 1
ATOM 644 N N . GLY A 1 85 ? -1.351 -9.717 0.130 1.00 88.62 85 GLY A N 1
ATOM 645 C CA . GLY A 1 85 ? -1.017 -8.886 1.290 1.00 88.62 85 GLY A CA 1
ATOM 646 C C . GLY A 1 85 ? -0.262 -9.663 2.376 1.00 88.62 85 GLY A C 1
ATOM 647 O O . GLY A 1 85 ? 0.691 -9.149 2.973 1.00 88.62 85 GLY A O 1
ATOM 648 N N . LEU A 1 86 ? -0.619 -10.931 2.591 1.00 91.25 86 LEU A N 1
ATOM 649 C CA . LEU A 1 86 ? 0.088 -11.833 3.499 1.00 91.25 86 LEU A CA 1
ATOM 650 C C . LEU A 1 86 ? 1.485 -12.204 2.975 1.00 91.25 86 LEU A C 1
ATOM 652 O O . LEU A 1 86 ? 2.443 -12.204 3.746 1.00 91.25 86 LEU A O 1
ATOM 656 N N . LEU A 1 87 ? 1.632 -12.464 1.672 1.00 91.69 87 LEU A N 1
ATOM 657 C CA . LEU A 1 87 ? 2.925 -12.753 1.041 1.00 91.69 87 LEU A CA 1
ATOM 658 C C . LEU A 1 87 ? 3.877 -11.555 1.147 1.00 91.69 87 LEU A C 1
ATOM 660 O O . LEU A 1 87 ? 5.022 -11.703 1.573 1.00 91.69 87 LEU A O 1
ATOM 664 N N . LEU A 1 88 ? 3.383 -10.353 0.841 1.00 88.25 88 LEU A N 1
ATOM 665 C CA . LEU A 1 88 ? 4.132 -9.094 0.952 1.00 88.25 88 LEU A CA 1
ATOM 666 C C . LEU A 1 88 ? 4.598 -8.818 2.390 1.00 88.25 88 LEU A C 1
ATOM 668 O O . LEU A 1 88 ? 5.619 -8.165 2.618 1.00 88.25 88 LEU A O 1
ATOM 672 N N . SER A 1 89 ? 3.871 -9.339 3.376 1.00 85.94 89 SER A N 1
ATOM 673 C CA . SER A 1 89 ? 4.180 -9.201 4.798 1.00 85.94 89 SER A CA 1
ATOM 674 C C . SER A 1 89 ? 4.830 -10.440 5.419 1.00 85.94 89 SER A C 1
ATOM 676 O O . SER A 1 89 ? 5.159 -10.413 6.607 1.00 85.94 89 SER A O 1
ATOM 678 N N . ALA A 1 90 ? 5.111 -11.491 4.639 1.00 86.94 90 ALA A N 1
ATOM 679 C CA . ALA A 1 90 ? 5.611 -12.776 5.129 1.00 86.94 90 ALA A CA 1
ATOM 680 C C . ALA A 1 90 ? 6.896 -12.647 5.968 1.00 86.94 90 ALA A C 1
ATOM 682 O O . ALA A 1 90 ? 7.047 -13.339 6.978 1.00 86.94 90 ALA A O 1
ATOM 683 N N . ARG A 1 91 ? 7.778 -11.707 5.596 1.00 85.38 91 ARG A N 1
ATOM 684 C CA . ARG A 1 91 ? 9.056 -11.418 6.277 1.00 85.38 91 ARG A CA 1
ATOM 685 C C . ARG A 1 91 ? 8.936 -10.466 7.478 1.00 85.38 91 ARG A C 1
ATOM 687 O O . ARG A 1 91 ? 9.923 -10.191 8.153 1.00 85.38 91 ARG A O 1
ATOM 694 N N . LYS A 1 92 ? 7.753 -9.917 7.745 1.00 83.06 92 LYS A N 1
ATOM 695 C CA . LYS A 1 92 ? 7.505 -8.961 8.833 1.00 83.06 92 LYS A CA 1
ATOM 696 C C . LYS A 1 92 ? 6.823 -9.638 10.026 1.00 83.06 92 LYS A C 1
ATOM 698 O O . LYS A 1 92 ? 6.379 -10.776 9.944 1.00 83.06 92 LYS A O 1
ATOM 703 N N . GLY A 1 93 ? 6.784 -8.946 11.166 1.00 86.12 93 GLY A N 1
ATOM 704 C CA . GLY A 1 93 ? 6.156 -9.459 12.390 1.00 86.12 93 GLY A CA 1
ATOM 705 C C . GLY A 1 93 ? 4.651 -9.720 12.238 1.00 86.12 93 GLY A C 1
ATOM 706 O O . GLY A 1 93 ? 4.012 -9.193 11.326 1.00 86.12 93 GLY A O 1
ATOM 707 N N . PHE A 1 94 ? 4.077 -10.496 13.160 1.00 87.19 94 PHE A N 1
ATOM 708 C CA . PHE A 1 94 ? 2.676 -10.941 13.120 1.00 87.19 94 PHE A CA 1
ATOM 709 C C . PHE A 1 94 ? 1.664 -9.791 12.955 1.00 87.19 94 PHE A C 1
ATOM 711 O O . PHE A 1 94 ? 0.806 -9.853 12.082 1.00 87.19 94 PHE A O 1
ATOM 718 N N . PHE A 1 95 ? 1.821 -8.687 13.693 1.00 87.44 95 PHE A N 1
ATOM 719 C CA . PHE A 1 95 ? 0.939 -7.516 13.564 1.00 87.44 95 PHE A CA 1
ATOM 720 C C . PHE A 1 95 ? 0.945 -6.912 12.151 1.00 87.44 95 PHE A C 1
ATOM 722 O O . PHE A 1 95 ? -0.097 -6.587 11.589 1.00 87.44 95 PHE A O 1
ATOM 729 N N . LYS A 1 96 ? 2.126 -6.826 11.527 1.00 87.94 96 LYS A N 1
ATOM 730 C CA . LYS A 1 96 ? 2.256 -6.353 10.144 1.00 87.94 96 LYS A CA 1
ATOM 731 C C . LYS A 1 96 ? 1.636 -7.353 9.166 1.00 87.94 96 LYS A C 1
ATOM 733 O O . LYS A 1 96 ? 1.069 -6.930 8.173 1.00 87.94 96 LYS A O 1
ATOM 738 N N . LYS A 1 97 ? 1.666 -8.656 9.448 1.00 88.88 97 LYS A N 1
ATOM 739 C CA . LYS A 1 97 ? 0.960 -9.643 8.616 1.00 88.88 97 LYS A CA 1
ATOM 740 C C . LYS A 1 97 ? -0.545 -9.404 8.596 1.00 88.88 97 LYS A C 1
ATOM 742 O O . LYS A 1 97 ? -1.139 -9.338 7.523 1.00 88.88 97 LYS A O 1
ATOM 747 N N . VAL A 1 98 ? -1.137 -9.190 9.769 1.00 91.19 98 VAL A N 1
ATOM 748 C CA . VAL A 1 98 ? -2.576 -8.922 9.902 1.00 91.19 98 VAL A CA 1
ATOM 749 C C . VAL A 1 98 ? -2.957 -7.601 9.233 1.00 91.19 98 VAL A C 1
ATOM 751 O O . VAL A 1 98 ? -3.905 -7.563 8.451 1.00 91.19 98 VAL A O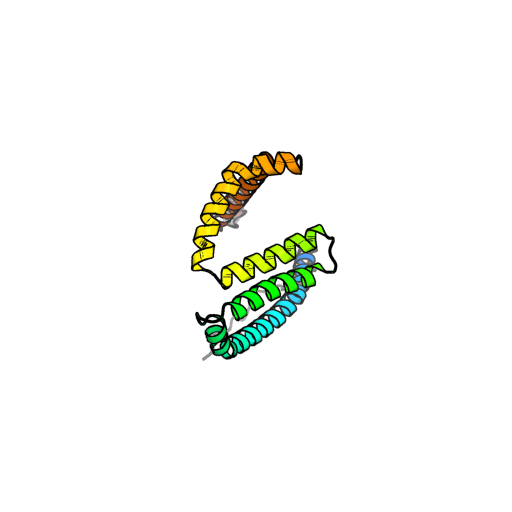 1
ATOM 754 N N . LEU A 1 99 ? -2.195 -6.529 9.465 1.00 92.25 99 LEU A N 1
ATOM 755 C CA . LEU A 1 99 ? -2.475 -5.229 8.848 1.00 92.25 99 LEU A CA 1
ATOM 756 C C . LEU A 1 99 ? -2.364 -5.254 7.319 1.00 92.25 99 LEU A C 1
ATOM 758 O O . LEU A 1 99 ? -3.229 -4.722 6.635 1.00 92.25 99 LEU A O 1
ATOM 762 N N . TYR A 1 100 ? -1.320 -5.867 6.761 1.00 89.69 100 TYR A N 1
ATOM 763 C CA . TYR A 1 100 ? -1.128 -5.876 5.307 1.00 89.69 100 TYR A CA 1
ATOM 764 C C . TYR A 1 100 ? -2.108 -6.820 4.606 1.00 89.69 100 TYR A C 1
ATOM 766 O O . TYR A 1 100 ? -2.588 -6.497 3.523 1.00 89.69 100 TYR A O 1
ATOM 774 N N . SER A 1 101 ? -2.438 -7.957 5.224 1.00 91.81 101 SER A N 1
ATOM 775 C CA . SER A 1 101 ? -3.475 -8.856 4.711 1.00 91.81 101 SER A CA 1
ATOM 776 C C . SER A 1 101 ? -4.853 -8.192 4.746 1.00 91.81 101 SER A C 1
ATOM 778 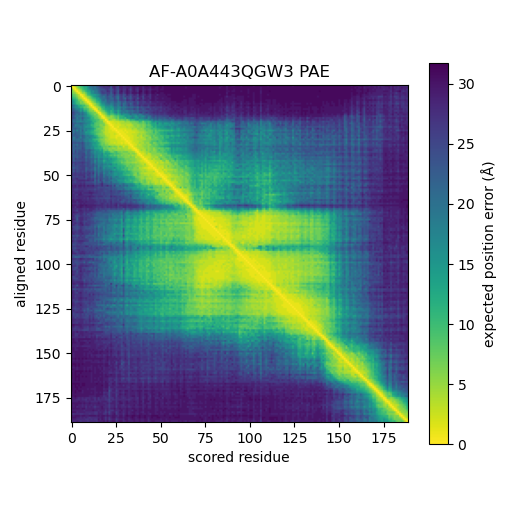O O . SER A 1 101 ? -5.521 -8.138 3.717 1.00 91.81 101 SER A O 1
ATOM 780 N N . SER A 1 102 ? -5.250 -7.593 5.878 1.00 89.44 102 SER A N 1
ATOM 781 C CA . SER A 1 102 ? -6.529 -6.870 5.978 1.00 89.44 102 SER A CA 1
ATOM 782 C C . SER A 1 102 ? -6.614 -5.714 4.983 1.00 89.44 102 SER A C 1
ATOM 784 O O . SER A 1 102 ? -7.630 -5.576 4.310 1.00 89.44 102 SER A O 1
ATOM 786 N N . LEU A 1 103 ? -5.537 -4.947 4.799 1.00 92.56 103 LEU A N 1
ATOM 787 C CA . LEU A 1 103 ? -5.488 -3.893 3.787 1.00 92.56 103 LEU A CA 1
ATOM 788 C C . LEU A 1 103 ? -5.627 -4.448 2.358 1.00 92.56 103 LEU A C 1
ATOM 790 O O . LEU A 1 103 ? -6.302 -3.839 1.532 1.00 92.56 103 LEU A O 1
ATOM 794 N N . GLY A 1 104 ? -5.023 -5.605 2.070 1.00 89.81 104 GLY A N 1
ATOM 795 C CA . GLY A 1 104 ? -5.152 -6.298 0.784 1.00 89.81 104 GLY A CA 1
ATOM 796 C C . GLY A 1 104 ? -6.568 -6.815 0.517 1.00 89.81 104 GLY A C 1
ATOM 797 O O . GLY A 1 104 ? -7.084 -6.663 -0.586 1.00 89.81 104 GLY A O 1
ATOM 798 N N . VAL A 1 105 ? -7.228 -7.367 1.538 1.00 92.12 105 VAL A N 1
ATOM 799 C CA . VAL A 1 105 ? -8.638 -7.785 1.464 1.00 92.12 105 VAL A CA 1
ATOM 800 C C . VAL A 1 105 ? -9.545 -6.576 1.243 1.00 92.12 105 VAL A C 1
ATOM 802 O O . VAL A 1 105 ? -10.388 -6.603 0.352 1.00 92.12 105 VAL A O 1
ATOM 805 N N . VAL A 1 106 ? -9.367 -5.507 2.025 1.00 89.94 106 VAL A N 1
ATOM 806 C CA . VAL A 1 106 ? -10.194 -4.292 1.948 1.00 89.94 106 VAL A CA 1
ATOM 807 C C . VAL A 1 106 ? -10.045 -3.612 0.591 1.00 89.94 106 VAL A C 1
ATOM 809 O O . VAL A 1 106 ? -11.048 -3.224 -0.005 1.00 89.94 106 VAL A O 1
ATOM 812 N N . SER A 1 107 ? -8.822 -3.500 0.067 1.00 89.69 107 SER A N 1
ATOM 813 C CA . SER A 1 107 ? -8.593 -2.888 -1.244 1.00 89.69 107 SER A CA 1
ATOM 814 C C . SER A 1 107 ? -9.216 -3.709 -2.374 1.00 89.69 107 SER A C 1
ATOM 816 O O . SER A 1 107 ? -9.910 -3.149 -3.222 1.00 89.69 107 SER A O 1
ATOM 818 N N . ALA A 1 108 ? -9.059 -5.036 -2.351 1.00 87.31 108 ALA A N 1
ATOM 819 C CA . ALA A 1 108 ? -9.681 -5.924 -3.329 1.00 87.31 108 ALA A CA 1
ATOM 820 C C . ALA A 1 108 ? -11.217 -5.893 -3.241 1.00 87.31 108 ALA A C 1
ATOM 822 O O . ALA A 1 108 ? -11.895 -5.829 -4.266 1.00 87.31 108 ALA A O 1
ATOM 823 N N . ALA A 1 109 ? -11.778 -5.871 -2.030 1.00 86.81 109 ALA A N 1
ATOM 824 C CA . ALA A 1 109 ? -13.218 -5.763 -1.815 1.00 86.81 109 ALA A CA 1
ATOM 825 C C . ALA A 1 109 ? -13.781 -4.422 -2.309 1.00 86.81 109 ALA A C 1
ATOM 827 O O . ALA A 1 109 ? -14.849 -4.404 -2.915 1.00 86.81 109 ALA A O 1
ATOM 828 N N . ALA A 1 110 ? -13.054 -3.316 -2.120 1.00 86.69 110 ALA A N 1
ATOM 829 C CA . ALA A 1 110 ? -13.465 -1.999 -2.603 1.00 86.69 110 ALA A CA 1
ATOM 830 C C . ALA A 1 110 ? -13.561 -1.944 -4.136 1.00 86.69 110 ALA A C 1
ATOM 832 O O . ALA A 1 110 ? -14.513 -1.371 -4.665 1.00 86.69 110 ALA A O 1
ATOM 833 N N . VAL A 1 111 ? -12.616 -2.579 -4.839 1.00 84.62 111 VAL A N 1
ATOM 834 C CA . VAL A 1 111 ? -12.623 -2.682 -6.309 1.00 84.62 111 VAL A CA 1
ATOM 835 C C . VAL A 1 111 ? -13.731 -3.618 -6.802 1.00 84.62 111 VAL A C 1
ATOM 837 O O . VAL A 1 111 ? -14.345 -3.359 -7.832 1.00 84.62 111 VAL A O 1
ATOM 840 N N . CYS A 1 112 ? -14.008 -4.693 -6.063 1.00 79.56 112 CYS A N 1
ATOM 841 C CA . CYS A 1 112 ? -14.966 -5.729 -6.448 1.00 79.56 112 CYS A CA 1
ATOM 842 C C . CYS A 1 112 ? -16.437 -5.376 -6.125 1.00 79.56 112 CYS A C 1
ATOM 844 O O . CYS A 1 112 ? -17.354 -5.813 -6.823 1.00 79.56 112 CYS A O 1
ATOM 846 N N . TYR A 1 113 ? -16.673 -4.552 -5.095 1.00 83.06 113 TYR A N 1
ATOM 847 C CA . TYR A 1 113 ? -17.998 -4.102 -4.643 1.00 83.06 113 TYR A CA 1
ATOM 848 C C . TYR A 1 113 ? -18.076 -2.571 -4.469 1.00 83.06 113 TYR A C 1
ATOM 850 O O . TYR A 1 113 ? -18.367 -2.089 -3.374 1.00 83.06 113 TYR A O 1
ATOM 858 N N . PRO A 1 114 ? -17.869 -1.768 -5.529 1.00 78.31 114 PRO A N 1
ATOM 859 C CA . PRO A 1 114 ? -17.755 -0.312 -5.410 1.00 78.31 114 PRO A CA 1
ATOM 860 C C . PRO A 1 114 ? -19.042 0.374 -4.922 1.00 78.31 114 PRO A C 1
ATOM 862 O O . PRO A 1 114 ? -18.975 1.363 -4.204 1.00 78.31 114 PRO A O 1
ATOM 865 N N . LYS A 1 115 ? -20.226 -0.146 -5.275 1.00 82.19 115 LYS A N 1
ATOM 866 C CA . LYS A 1 115 ? -21.509 0.449 -4.852 1.00 82.19 115 LYS A CA 1
ATOM 867 C C . LYS A 1 115 ? -21.780 0.225 -3.359 1.00 82.19 115 LYS A C 1
ATOM 869 O O . LYS A 1 115 ? -22.108 1.163 -2.646 1.00 82.19 115 LYS A O 1
ATOM 874 N N . GLN A 1 116 ? -21.584 -1.007 -2.887 1.00 81.19 116 GLN A N 1
ATOM 875 C CA . GLN A 1 116 ? -21.817 -1.384 -1.486 1.00 81.19 116 GLN A CA 1
ATOM 876 C C . GLN A 1 116 ? -20.701 -0.881 -0.555 1.00 81.19 116 GLN A C 1
ATOM 878 O O . GLN A 1 116 ? -20.943 -0.604 0.622 1.00 81.19 116 GLN A O 1
ATOM 883 N N . SER A 1 117 ? -19.471 -0.741 -1.060 1.00 80.81 117 SER A N 1
ATOM 884 C CA . SER A 1 117 ? -18.344 -0.256 -0.262 1.00 80.81 117 SER A CA 1
ATOM 885 C C . SER A 1 117 ? -18.521 1.204 0.151 1.00 80.81 117 SER A C 1
ATOM 887 O O . SER A 1 117 ? -18.247 1.533 1.295 1.00 80.81 117 SER A O 1
ATOM 889 N N . LEU A 1 118 ? -19.043 2.078 -0.713 1.00 83.94 118 LEU A N 1
ATOM 890 C CA . LEU A 1 118 ? -19.221 3.496 -0.376 1.00 83.94 118 LEU A CA 1
ATOM 891 C C . LEU A 1 118 ? -20.190 3.704 0.794 1.00 83.94 118 LEU A C 1
ATOM 893 O O . LEU A 1 118 ? -19.881 4.451 1.722 1.00 83.94 118 LEU A O 1
ATOM 897 N N . GLU A 1 119 ? -21.325 3.009 0.785 1.00 84.12 119 GLU A N 1
ATOM 898 C CA . GLU A 1 119 ? -22.326 3.091 1.855 1.00 84.12 119 GLU A CA 1
ATOM 899 C C . GLU A 1 119 ? -21.773 2.541 3.177 1.00 84.12 119 GLU A C 1
ATOM 901 O O . GLU A 1 119 ? -21.850 3.185 4.227 1.00 84.12 119 GLU A O 1
ATOM 906 N N . THR A 1 120 ? -21.130 1.373 3.122 1.00 79.19 120 THR A N 1
ATOM 907 C CA . THR A 1 120 ? -20.533 0.736 4.304 1.00 79.19 120 THR A CA 1
ATOM 908 C C . THR A 1 120 ? -19.343 1.523 4.855 1.00 79.19 120 THR A C 1
ATOM 910 O O . THR A 1 120 ? -19.172 1.599 6.074 1.00 79.19 120 THR A O 1
ATOM 913 N N . ILE A 1 121 ? -18.551 2.178 4.003 1.00 85.19 121 ILE A N 1
ATOM 914 C CA . ILE A 1 121 ? -17.451 3.060 4.410 1.00 85.19 121 ILE A CA 1
ATOM 915 C C . ILE A 1 121 ? -17.988 4.283 5.154 1.00 85.19 121 ILE A C 1
ATOM 917 O O . ILE A 1 121 ? -17.442 4.637 6.194 1.00 85.19 121 ILE A O 1
ATOM 921 N N . GLN A 1 122 ? -19.067 4.913 4.688 1.00 87.44 122 GLN A N 1
ATOM 922 C CA . GLN A 1 122 ? -19.635 6.082 5.372 1.00 87.44 122 GLN A CA 1
ATOM 923 C C . GLN A 1 122 ? -20.164 5.729 6.764 1.00 87.44 122 GLN A C 1
ATOM 925 O O . GLN A 1 122 ? -19.842 6.400 7.749 1.00 87.44 122 GLN A O 1
ATOM 930 N N . VAL A 1 123 ? -20.934 4.643 6.860 1.00 89.31 123 VAL A N 1
ATOM 931 C CA . VAL A 1 123 ? -21.489 4.175 8.136 1.00 89.31 123 VAL A CA 1
ATOM 932 C C . VAL A 1 123 ? -20.371 3.745 9.087 1.00 89.31 123 VAL A C 1
ATOM 934 O O . VAL A 1 123 ? -20.356 4.144 10.253 1.00 89.31 123 VAL A O 1
ATOM 937 N N . SER A 1 124 ? -19.395 2.976 8.602 1.00 84.06 124 SER A N 1
ATOM 938 C CA . SER A 1 124 ? -18.262 2.544 9.425 1.00 84.06 124 SER A CA 1
ATOM 939 C C . SER A 1 124 ? -17.391 3.716 9.874 1.00 84.06 124 SER A C 1
ATOM 941 O O . SER A 1 124 ? -17.008 3.760 11.040 1.00 84.06 124 SER A O 1
ATOM 943 N N . ALA A 1 125 ? -17.143 4.707 9.015 1.00 86.88 125 ALA A N 1
ATOM 944 C CA . ALA A 1 125 ? -16.407 5.915 9.375 1.00 86.88 125 ALA A CA 1
ATOM 945 C C . ALA A 1 125 ? -17.115 6.704 10.485 1.00 86.88 125 ALA A C 1
ATOM 947 O O . ALA A 1 125 ? -16.462 7.154 11.428 1.00 86.88 125 ALA A O 1
ATOM 948 N N . TYR A 1 126 ? -18.444 6.825 10.421 1.00 88.31 126 TYR A N 1
ATOM 949 C CA . TYR A 1 126 ? -19.232 7.454 11.481 1.00 88.31 126 TYR A CA 1
ATOM 950 C C . TYR A 1 126 ? -19.100 6.704 12.817 1.00 88.31 126 TYR A C 1
ATOM 952 O O . TYR A 1 126 ? -18.839 7.313 13.856 1.00 88.31 126 TYR A O 1
ATOM 960 N N . ILE A 1 127 ? -19.211 5.372 12.794 1.00 87.50 127 ILE A N 1
ATOM 961 C CA . ILE A 1 127 ? -19.083 4.535 13.997 1.00 87.50 127 ILE A CA 1
ATOM 962 C C . ILE A 1 127 ? -17.671 4.629 14.584 1.00 87.50 127 ILE A C 1
ATOM 964 O O . ILE A 1 127 ? -17.518 4.804 15.793 1.00 87.50 127 ILE A O 1
ATOM 968 N N . VAL A 1 128 ? -16.637 4.551 13.743 1.00 87.56 128 VAL A N 1
ATOM 969 C CA . VAL A 1 128 ? -15.233 4.654 14.163 1.00 87.56 128 VAL A CA 1
ATOM 970 C C . VAL A 1 128 ? -14.947 6.026 14.763 1.00 87.56 128 VAL A C 1
ATOM 972 O O . VAL A 1 128 ? -14.283 6.107 15.791 1.00 87.56 128 VAL A O 1
ATOM 975 N N . LYS A 1 129 ? -15.487 7.104 14.189 1.00 86.44 129 LYS A N 1
ATOM 976 C CA . LYS A 1 129 ? -15.305 8.452 14.734 1.00 86.44 129 LYS A CA 1
ATOM 977 C C . LYS A 1 129 ? -15.941 8.607 16.118 1.00 86.44 129 LYS A C 1
ATOM 979 O O . LYS A 1 129 ? -15.324 9.200 16.994 1.00 86.44 129 LYS A O 1
ATOM 984 N N . ASN A 1 130 ? -17.141 8.0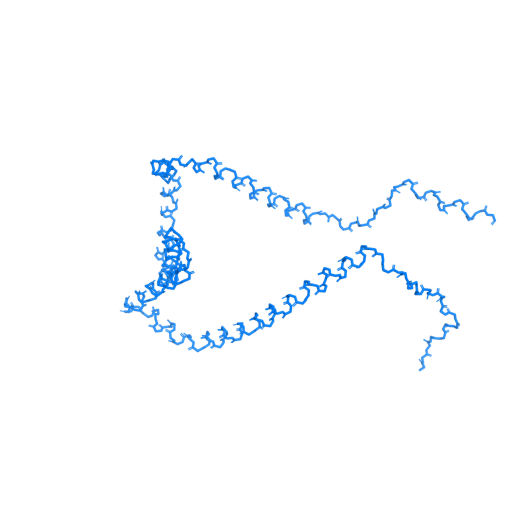63 16.322 1.00 87.19 130 ASN A N 1
ATOM 985 C CA . ASN A 1 130 ? -17.884 8.264 17.568 1.00 87.19 130 ASN A CA 1
ATOM 986 C C . ASN A 1 130 ? -17.520 7.268 18.682 1.00 87.19 130 ASN A C 1
ATOM 988 O O . ASN A 1 130 ? -17.593 7.625 19.852 1.00 87.19 130 ASN A O 1
ATOM 992 N N . LYS A 1 131 ? -17.170 6.020 18.344 1.00 85.50 131 LYS A N 1
ATOM 993 C CA . LYS A 1 131 ? -16.920 4.933 19.317 1.00 85.50 131 LYS A CA 1
ATOM 994 C C . LYS A 1 131 ? -15.514 4.338 19.245 1.00 85.50 131 LYS A C 1
ATOM 996 O O . LYS A 1 131 ? -15.103 3.617 20.150 1.00 85.50 131 LYS A O 1
ATOM 1001 N N . GLY A 1 132 ? -14.761 4.624 18.186 1.00 83.69 132 GLY A N 1
ATOM 1002 C CA . GLY A 1 132 ? -13.380 4.173 18.034 1.00 83.69 132 GLY A CA 1
ATOM 1003 C C . GLY A 1 132 ? -12.442 4.632 19.154 1.00 83.69 132 GLY A C 1
ATOM 1004 O O . GLY A 1 132 ? -11.758 3.768 19.7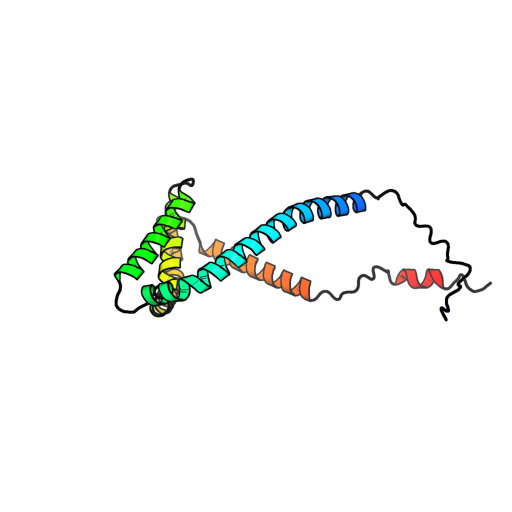03 1.00 83.69 132 GLY A O 1
ATOM 1005 N N . PRO A 1 133 ? -12.403 5.923 19.551 1.00 81.19 133 PRO A N 1
ATOM 1006 C CA . PRO A 1 133 ? -11.450 6.375 20.568 1.00 81.19 133 PRO A CA 1
ATOM 1007 C C . PRO A 1 133 ? -11.683 5.716 21.934 1.00 81.19 133 PRO A C 1
ATOM 1009 O O . PRO A 1 133 ? -10.718 5.324 22.588 1.00 81.19 133 PRO A O 1
ATOM 1012 N N . SER A 1 134 ? -12.941 5.499 22.331 1.00 79.06 134 SER A N 1
ATOM 1013 C CA . SER A 1 134 ? -13.274 4.809 23.584 1.00 79.06 134 SER A CA 1
ATOM 1014 C C . SER A 1 134 ? -12.862 3.335 23.574 1.00 79.06 134 SER A C 1
ATOM 1016 O O . SER A 1 134 ? -12.304 2.857 24.556 1.00 79.06 134 SER A O 1
ATOM 1018 N N . LEU A 1 135 ? -13.068 2.628 22.456 1.00 82.38 135 LEU A N 1
ATOM 1019 C CA . LEU A 1 135 ? -12.690 1.215 22.343 1.00 82.38 135 LEU A CA 1
ATOM 1020 C C . LEU A 1 135 ? -11.171 1.035 22.289 1.00 82.38 135 LEU A C 1
ATOM 1022 O O . LEU A 1 135 ? -10.619 0.162 22.950 1.00 82.38 135 LEU A O 1
ATOM 1026 N N . LEU A 1 136 ? -10.462 1.881 21.541 1.00 80.75 136 LEU A N 1
ATOM 1027 C CA . LEU A 1 136 ? -9.000 1.822 21.501 1.00 80.75 136 LEU A CA 1
ATOM 1028 C C . LEU A 1 136 ? -8.385 2.085 22.876 1.00 80.75 136 LEU A C 1
ATOM 1030 O O . LEU A 1 136 ? -7.433 1.397 23.249 1.00 80.75 136 LEU A O 1
ATOM 1034 N N . LYS A 1 137 ? -8.944 3.018 23.648 1.00 79.25 137 LYS A N 1
ATOM 1035 C CA . LYS A 1 137 ? -8.494 3.296 25.013 1.00 79.25 137 LYS A CA 1
ATOM 1036 C C . LYS A 1 137 ? -8.637 2.082 25.933 1.00 79.25 137 LYS A C 1
ATOM 1038 O O . LYS A 1 137 ? -7.717 1.802 26.692 1.00 79.25 137 LYS A O 1
ATOM 1043 N N . GLU A 1 138 ? -9.735 1.340 25.818 1.00 80.75 138 GLU A N 1
ATOM 1044 C CA . GLU A 1 138 ? -9.991 0.134 26.615 1.00 80.75 138 GLU A CA 1
ATOM 1045 C C . GLU A 1 138 ? -9.015 -1.009 26.292 1.00 80.75 138 GLU A C 1
ATOM 1047 O O . GLU A 1 138 ? -8.463 -1.625 27.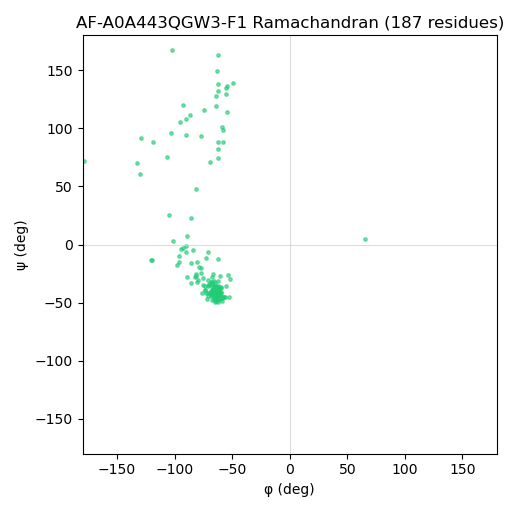199 1.00 80.75 138 GLU A O 1
ATOM 1052 N N . TYR A 1 139 ? -8.735 -1.259 25.009 1.00 75.69 139 TYR A N 1
ATOM 1053 C CA . TYR A 1 139 ? -7.898 -2.397 24.601 1.00 75.69 139 TYR A CA 1
ATOM 1054 C C . TYR A 1 139 ? -6.400 -2.101 24.534 1.00 75.69 139 TYR A C 1
ATOM 1056 O O . TYR A 1 139 ? -5.586 -3.012 24.673 1.00 75.69 139 TYR A O 1
ATOM 1064 N N . THR A 1 140 ? -6.014 -0.853 24.268 1.00 77.19 140 THR A N 1
ATOM 1065 C CA . THR A 1 140 ? -4.607 -0.493 24.024 1.00 77.19 140 THR A CA 1
ATOM 1066 C C . THR A 1 140 ? -4.054 0.514 25.023 1.00 77.19 140 THR A C 1
ATOM 1068 O O . THR A 1 140 ? -2.841 0.691 25.073 1.00 77.19 140 THR A O 1
ATOM 1071 N N . GLY A 1 141 ? -4.902 1.177 25.819 1.00 74.56 141 GLY A N 1
ATOM 1072 C CA . GLY A 1 141 ? -4.484 2.238 26.743 1.00 74.56 141 GLY A CA 1
ATOM 1073 C C . GLY A 1 141 ? -3.936 3.499 26.057 1.00 74.56 141 GLY A C 1
ATOM 1074 O O . GLY A 1 141 ? -3.470 4.409 26.738 1.00 74.56 141 GLY A O 1
ATOM 1075 N N . ILE A 1 142 ? -3.970 3.567 24.720 1.00 67.44 142 ILE A N 1
ATOM 1076 C CA . ILE A 1 142 ? -3.430 4.670 23.918 1.00 67.44 142 ILE A CA 1
ATOM 1077 C C . ILE A 1 142 ? -4.547 5.689 23.642 1.00 67.44 142 ILE A C 1
ATOM 1079 O O . ILE A 1 142 ? -5.547 5.367 23.002 1.00 67.44 142 ILE A O 1
ATOM 1083 N N . ASP A 1 143 ? -4.364 6.938 24.087 1.00 66.44 143 ASP A N 1
ATOM 1084 C CA . ASP A 1 143 ? -5.278 8.057 23.802 1.00 66.44 143 ASP A CA 1
ATOM 1085 C C . ASP A 1 143 ? -5.069 8.580 22.365 1.00 66.44 143 ASP A C 1
ATOM 1087 O O . ASP A 1 143 ? -4.228 9.442 22.096 1.00 66.44 143 ASP A O 1
ATOM 1091 N N . ILE A 1 144 ? -5.860 8.060 21.422 1.00 65.44 144 ILE A N 1
ATOM 1092 C CA . ILE A 1 144 ? -5.827 8.459 20.005 1.00 65.44 144 ILE A CA 1
ATOM 1093 C C . ILE A 1 144 ? -6.316 9.902 19.793 1.00 65.44 144 ILE A C 1
ATOM 1095 O O . ILE A 1 144 ? -5.843 10.555 18.866 1.00 65.44 144 ILE A O 1
ATOM 1099 N N . GLU A 1 145 ? -7.196 10.437 20.648 1.00 65.12 145 GLU A N 1
ATOM 1100 C CA . GLU A 1 145 ? -7.712 11.813 20.517 1.00 65.12 145 GLU A CA 1
ATOM 1101 C C . GLU A 1 145 ? -6.585 12.858 20.527 1.00 65.12 145 GLU A C 1
ATOM 1103 O O . GLU A 1 145 ? -6.510 13.694 19.627 1.00 65.12 145 GLU A O 1
ATOM 1108 N N . LYS A 1 146 ? -5.616 12.728 21.444 1.00 58.50 146 LYS A N 1
ATOM 1109 C CA . LYS A 1 146 ? -4.441 13.619 21.506 1.00 58.50 146 LYS A CA 1
ATOM 1110 C C . LYS A 1 146 ? -3.544 13.512 20.271 1.00 58.50 146 LYS A C 1
ATOM 1112 O O . LYS A 1 146 ? -2.946 14.495 19.834 1.00 58.50 146 LYS A O 1
ATOM 1117 N N . HIS A 1 147 ? -3.414 12.313 19.705 1.00 53.34 147 HIS A N 1
ATOM 1118 C CA . HIS A 1 147 ? -2.593 12.082 18.516 1.00 53.34 147 HIS A CA 1
ATOM 1119 C C . HIS A 1 147 ? -3.295 12.506 17.220 1.00 53.34 147 HIS A C 1
ATOM 1121 O O . HIS A 1 147 ? -2.621 12.964 16.300 1.00 53.34 147 HIS A O 1
ATOM 1127 N N . ALA A 1 148 ? -4.625 12.427 17.150 1.00 57.12 148 ALA A N 1
ATOM 1128 C CA . ALA A 1 148 ? -5.418 12.910 16.023 1.00 57.12 148 ALA A CA 1
ATOM 1129 C C . ALA A 1 148 ? -5.394 14.444 15.927 1.00 57.12 148 ALA A C 1
ATOM 1131 O O . ALA A 1 148 ? -5.189 14.981 14.840 1.00 57.12 148 ALA A O 1
ATOM 1132 N N . GLU A 1 149 ? -5.502 15.148 17.057 1.00 55.59 149 GLU A N 1
ATOM 1133 C CA . GLU A 1 149 ? -5.332 16.608 17.118 1.00 55.59 149 GLU A CA 1
ATOM 1134 C C . GLU A 1 149 ? -3.912 17.037 16.723 1.00 55.59 149 GLU A C 1
ATOM 1136 O O . GLU A 1 149 ? -3.733 17.986 15.958 1.00 55.59 149 GLU A O 1
ATOM 1141 N N . SER A 1 150 ? -2.893 16.291 17.164 1.00 50.75 150 SER A N 1
ATOM 1142 C CA . SER A 1 150 ? -1.500 16.505 16.758 1.00 50.75 150 SER A CA 1
ATOM 1143 C C . SER A 1 150 ? -1.292 16.303 15.255 1.00 50.75 150 SER A C 1
ATOM 1145 O O . SER A 1 150 ? -0.600 17.106 14.633 1.00 50.75 150 SER A O 1
ATOM 1147 N N . LYS A 1 151 ? -1.892 15.268 14.657 1.00 53.12 151 LYS A N 1
ATOM 1148 C CA . LYS A 1 151 ? -1.753 14.976 13.224 1.00 53.12 151 LYS A CA 1
ATOM 1149 C C . LYS A 1 151 ? -2.450 16.023 12.361 1.00 53.12 151 LYS A C 1
ATOM 1151 O O . LYS A 1 151 ? -1.859 16.477 11.389 1.00 53.12 151 LYS A O 1
ATOM 1156 N N . LYS A 1 152 ? -3.645 16.458 12.771 1.00 52.66 152 LYS A N 1
ATOM 1157 C CA . LYS A 1 152 ? -4.419 17.494 12.079 1.00 52.66 152 LYS A CA 1
ATOM 1158 C C . LYS A 1 152 ? -3.704 18.846 12.111 1.00 52.66 152 LYS A C 1
ATOM 1160 O O . LYS A 1 152 ? -3.556 19.483 11.080 1.00 52.66 152 LYS A O 1
ATOM 1165 N N . LYS A 1 153 ? -3.126 19.213 13.261 1.00 41.75 153 LYS A N 1
ATOM 1166 C CA . LYS A 1 153 ? -2.291 20.416 13.400 1.00 41.75 153 LYS A CA 1
ATOM 1167 C C . LYS A 1 153 ? -1.034 20.367 12.522 1.00 41.75 153 LYS A C 1
ATOM 1169 O O . LYS A 1 153 ? -0.609 21.393 12.000 1.00 41.75 153 LYS A O 1
ATOM 1174 N N . VAL A 1 154 ? -0.435 19.186 12.353 1.00 45.16 154 VAL A N 1
ATOM 1175 C CA . VAL A 1 154 ? 0.727 18.979 11.471 1.00 45.16 154 VAL A CA 1
ATOM 1176 C C . VAL A 1 154 ? 0.325 19.042 9.993 1.00 45.16 154 VAL A C 1
ATOM 1178 O O . VAL A 1 154 ? 1.032 19.681 9.222 1.00 45.16 154 VAL A O 1
ATOM 1181 N N . GLU A 1 155 ? -0.807 18.455 9.596 1.00 48.66 155 GLU A N 1
ATOM 1182 C CA . GLU A 1 155 ? -1.342 18.556 8.227 1.00 48.66 155 GLU A CA 1
ATOM 1183 C C . GLU A 1 155 ? -1.731 19.997 7.861 1.00 48.66 155 GLU A C 1
ATOM 1185 O O . GLU A 1 155 ? -1.332 20.459 6.795 1.00 48.66 155 GLU A O 1
ATOM 1190 N N . ASP A 1 156 ? -2.366 20.745 8.769 1.00 47.28 156 ASP A N 1
ATOM 1191 C CA . ASP A 1 156 ? -2.701 22.162 8.560 1.00 47.28 156 ASP A CA 1
ATOM 1192 C C . ASP A 1 156 ? -1.437 23.040 8.454 1.00 47.28 156 ASP A C 1
ATOM 1194 O O . ASP A 1 156 ? -1.365 23.941 7.623 1.00 47.28 156 ASP A O 1
ATOM 1198 N N . THR A 1 157 ? -0.381 22.735 9.222 1.00 53.66 157 THR A N 1
ATOM 1199 C CA . THR A 1 157 ? 0.909 23.453 9.134 1.00 53.66 157 THR A CA 1
ATOM 1200 C C . THR A 1 157 ? 1.651 23.148 7.824 1.00 53.66 157 THR A C 1
ATOM 1202 O O . THR A 1 157 ? 2.329 24.016 7.272 1.00 53.66 157 THR A O 1
ATOM 1205 N N . ILE A 1 158 ? 1.543 21.916 7.312 1.00 50.66 158 ILE A N 1
ATOM 1206 C CA . ILE A 1 158 ? 2.164 21.489 6.048 1.00 50.66 158 ILE A CA 1
ATOM 1207 C C . ILE A 1 158 ? 1.419 22.083 4.845 1.00 50.66 158 ILE A C 1
ATOM 1209 O O . ILE A 1 158 ? 2.070 22.509 3.889 1.00 50.66 158 ILE A O 1
ATOM 1213 N N . GLU A 1 159 ? 0.088 22.162 4.895 1.00 53.34 159 GLU A N 1
ATOM 1214 C CA . GLU A 1 159 ? -0.728 22.860 3.892 1.00 53.34 159 GLU A CA 1
ATOM 1215 C C . GLU A 1 159 ? -0.492 24.380 3.927 1.00 53.34 159 GLU A C 1
ATOM 1217 O O . GLU A 1 159 ? -0.234 24.973 2.880 1.00 53.34 159 GLU A O 1
ATOM 1222 N N . GLU A 1 160 ? -0.419 25.014 5.106 1.00 54.53 160 GLU A N 1
ATOM 1223 C CA . GLU A 1 160 ? -0.037 26.434 5.218 1.00 54.53 160 GLU A CA 1
ATOM 1224 C C . GLU A 1 160 ? 1.383 26.711 4.695 1.00 54.53 160 GLU A C 1
ATOM 1226 O O . GLU A 1 160 ? 1.634 27.749 4.077 1.00 54.53 160 GLU A O 1
ATOM 1231 N N . ALA A 1 161 ? 2.333 25.796 4.914 1.00 50.78 161 ALA A N 1
ATOM 1232 C CA . ALA A 1 161 ? 3.691 25.912 4.383 1.00 50.78 161 ALA A CA 1
ATOM 1233 C C . ALA A 1 161 ? 3.740 25.720 2.857 1.00 50.78 161 ALA A C 1
ATOM 1235 O O . ALA A 1 161 ? 4.536 26.375 2.174 1.00 50.78 161 ALA A O 1
ATOM 1236 N N . ARG A 1 162 ? 2.878 24.862 2.297 1.00 54.19 162 ARG A N 1
ATOM 1237 C CA . ARG A 1 162 ? 2.700 24.713 0.844 1.00 54.19 162 ARG A CA 1
ATOM 1238 C C . ARG A 1 162 ? 2.068 25.948 0.208 1.00 54.19 162 ARG A C 1
ATOM 1240 O O . ARG A 1 162 ? 2.526 26.365 -0.851 1.00 54.19 162 ARG A O 1
ATOM 1247 N N . LEU A 1 163 ? 1.101 26.583 0.869 1.00 50.31 163 LEU A N 1
ATOM 1248 C CA . LEU A 1 163 ? 0.483 27.819 0.382 1.00 50.31 163 LEU A CA 1
ATOM 1249 C C . LEU A 1 163 ? 1.473 29.000 0.418 1.00 50.31 163 LEU A C 1
ATOM 1251 O O . LEU A 1 163 ? 1.650 29.692 -0.581 1.00 50.31 163 LEU A O 1
ATOM 1255 N N . LYS A 1 164 ? 2.236 29.154 1.511 1.00 55.00 164 LYS A N 1
ATOM 1256 C CA . LYS A 1 164 ? 3.271 30.202 1.647 1.00 55.00 164 LYS A CA 1
ATOM 1257 C C . LYS A 1 164 ? 4.449 30.031 0.684 1.00 55.00 164 LYS A C 1
ATOM 1259 O O . LYS A 1 164 ? 5.041 31.018 0.255 1.00 55.00 164 LYS A O 1
ATOM 1264 N N . SER A 1 165 ? 4.801 28.793 0.331 1.00 50.31 165 SER A N 1
ATOM 1265 C CA . SER A 1 165 ? 5.834 28.528 -0.683 1.00 50.31 165 SER A CA 1
ATOM 1266 C C . SER A 1 165 ? 5.335 28.729 -2.118 1.00 50.31 165 SER A C 1
ATOM 1268 O O . SER A 1 165 ? 6.157 28.976 -3.000 1.00 50.31 165 SER A O 1
ATOM 1270 N N . ALA A 1 166 ? 4.017 28.704 -2.344 1.00 47.75 166 ALA A N 1
ATOM 1271 C CA . ALA A 1 166 ? 3.395 29.076 -3.613 1.00 47.75 166 ALA A CA 1
ATOM 1272 C C . ALA A 1 166 ? 3.222 30.603 -3.785 1.00 47.75 166 ALA A C 1
ATOM 1274 O O . ALA A 1 166 ? 3.225 31.080 -4.917 1.00 47.75 166 ALA A O 1
ATOM 1275 N N . GLU A 1 167 ? 3.131 31.374 -2.693 1.00 46.16 167 GLU A N 1
ATOM 1276 C CA . GLU A 1 167 ? 2.933 32.838 -2.717 1.00 46.16 167 GLU A CA 1
ATOM 1277 C C . GLU A 1 167 ? 4.213 33.689 -2.677 1.00 46.16 167 GLU A C 1
ATOM 1279 O O . GLU A 1 167 ? 4.123 34.913 -2.782 1.00 46.16 167 GLU A O 1
ATOM 1284 N N . MET A 1 168 ? 5.417 33.111 -2.562 1.00 38.47 168 MET A N 1
ATOM 1285 C CA . MET A 1 168 ? 6.634 33.933 -2.615 1.00 38.4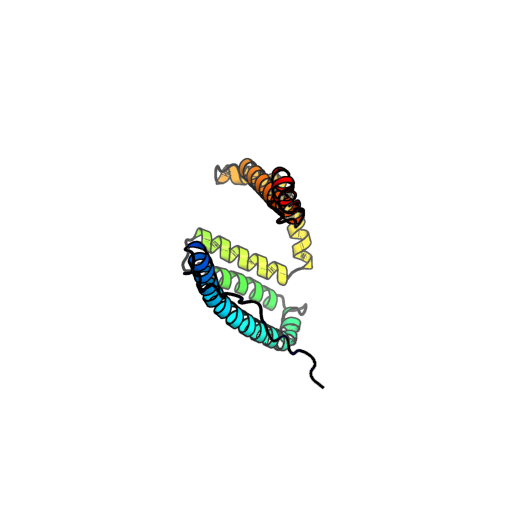7 168 MET A CA 1
ATOM 1286 C C . MET A 1 168 ? 6.779 34.608 -3.993 1.00 38.47 168 MET A C 1
ATOM 1288 O O . MET A 1 168 ? 6.948 33.904 -4.997 1.00 38.47 168 MET A O 1
ATOM 1292 N N . PRO A 1 169 ? 6.791 35.956 -4.079 1.00 38.88 169 PRO A N 1
ATOM 1293 C CA . PRO A 1 169 ? 7.115 36.627 -5.323 1.00 38.88 169 PRO A CA 1
ATOM 1294 C C . PRO A 1 169 ? 8.544 36.259 -5.715 1.00 38.88 169 PRO A C 1
ATOM 1296 O O . PRO A 1 169 ? 9.480 36.303 -4.914 1.00 38.88 169 PRO A O 1
ATOM 1299 N N . LYS A 1 170 ? 8.715 35.882 -6.980 1.00 46.06 170 LYS A N 1
ATOM 1300 C CA . LYS A 1 170 ? 10.007 35.600 -7.604 1.00 46.06 170 LYS A CA 1
ATOM 1301 C C . LYS A 1 170 ? 10.809 36.901 -7.751 1.00 46.06 170 LYS A C 1
ATOM 1303 O O . LYS A 1 170 ? 11.000 37.384 -8.858 1.00 46.06 170 LYS A O 1
ATOM 1308 N N . SER A 1 171 ? 11.297 37.465 -6.651 1.00 43.62 171 SER A N 1
ATOM 1309 C CA . SER A 1 171 ? 12.291 38.540 -6.643 1.00 43.62 171 SER A CA 1
ATOM 1310 C C . SER A 1 171 ? 13.538 38.045 -5.919 1.00 43.62 171 SER A C 1
ATOM 1312 O O . SER A 1 171 ? 13.699 38.203 -4.712 1.00 43.62 171 SER A O 1
ATOM 1314 N N . ARG A 1 172 ? 14.439 37.412 -6.676 1.00 49.25 172 ARG A N 1
ATOM 1315 C CA . ARG A 1 172 ? 15.813 37.121 -6.238 1.00 49.25 172 ARG A CA 1
ATOM 1316 C C . ARG A 1 172 ? 16.697 38.360 -6.411 1.00 49.25 172 ARG A C 1
ATOM 1318 O O . ARG A 1 172 ? 17.772 38.263 -6.988 1.00 49.25 172 ARG A O 1
ATOM 1325 N N . ASP A 1 173 ? 16.222 39.514 -5.956 1.00 50.72 173 ASP A N 1
ATOM 1326 C CA . ASP A 1 173 ? 17.044 40.714 -5.884 1.00 50.72 173 ASP A CA 1
ATOM 1327 C C . ASP A 1 173 ? 17.450 40.911 -4.421 1.00 50.72 173 ASP A C 1
ATOM 1329 O O . ASP A 1 173 ? 16.675 41.386 -3.596 1.00 50.72 173 ASP A O 1
ATOM 1333 N N . GLN A 1 174 ? 18.646 40.427 -4.080 1.00 52.19 174 GLN A N 1
ATOM 1334 C CA . GLN A 1 174 ? 19.265 40.615 -2.764 1.00 52.19 174 GLN A CA 1
ATOM 1335 C C . GLN A 1 174 ? 20.032 41.946 -2.678 1.00 52.19 174 GLN A C 1
ATOM 1337 O O . GLN A 1 174 ? 20.921 42.098 -1.841 1.00 52.19 174 GLN A O 1
ATOM 1342 N N . SER A 1 175 ? 19.701 42.925 -3.519 1.00 55.81 175 SER A N 1
ATOM 1343 C CA . SER A 1 175 ? 20.265 44.266 -3.412 1.00 55.81 175 SER A CA 1
ATOM 1344 C C . SER A 1 175 ? 19.632 44.997 -2.230 1.00 55.81 175 SER A C 1
ATOM 1346 O O . SER A 1 175 ? 18.430 45.273 -2.215 1.00 55.81 175 SER A O 1
ATOM 1348 N N . LYS A 1 176 ? 20.434 45.334 -1.215 1.00 56.94 176 LYS A N 1
ATOM 1349 C CA . LYS A 1 176 ? 20.002 46.267 -0.169 1.00 56.94 176 LYS A CA 1
ATOM 1350 C C . LYS A 1 176 ? 19.713 47.628 -0.821 1.00 56.94 176 LYS A C 1
ATOM 1352 O O . LYS A 1 176 ? 20.525 48.090 -1.620 1.00 56.94 176 LYS A O 1
ATOM 1357 N N . PRO A 1 177 ? 18.630 48.331 -0.444 1.00 58.59 177 PRO A N 1
ATOM 1358 C CA . PRO A 1 177 ? 18.313 49.649 -1.003 1.00 58.59 177 PRO A CA 1
ATOM 1359 C C . PRO A 1 177 ? 19.382 50.717 -0.707 1.00 58.59 177 PRO A C 1
ATOM 1361 O O . PRO A 1 177 ? 19.364 51.770 -1.331 1.00 58.59 177 PRO A O 1
ATOM 1364 N N . ALA A 1 178 ? 20.323 50.437 0.202 1.00 58.72 178 ALA A N 1
ATOM 1365 C CA . ALA A 1 178 ? 21.436 51.314 0.558 1.00 58.72 178 ALA A CA 1
ATOM 1366 C C . ALA A 1 178 ? 22.630 51.275 -0.423 1.00 58.72 178 ALA A C 1
ATOM 1368 O O . ALA A 1 178 ? 23.458 52.178 -0.381 1.00 58.72 178 ALA A O 1
ATOM 1369 N N . ASP A 1 179 ? 22.725 50.282 -1.317 1.00 56.69 179 ASP A N 1
ATOM 1370 C CA . ASP A 1 179 ? 23.848 50.179 -2.272 1.00 56.69 179 ASP A CA 1
ATOM 1371 C C . ASP A 1 179 ? 23.584 50.909 -3.604 1.00 56.69 179 ASP A C 1
ATOM 1373 O O . ASP A 1 179 ? 24.452 50.963 -4.478 1.00 56.69 179 ASP A O 1
ATOM 1377 N N . ARG A 1 180 ? 22.398 51.515 -3.770 1.00 57.28 180 ARG A N 1
ATOM 1378 C CA . ARG A 1 180 ? 22.016 52.244 -4.994 1.00 57.28 180 ARG A CA 1
ATOM 1379 C C . ARG A 1 180 ? 22.839 53.511 -5.236 1.00 57.28 180 ARG A C 1
ATOM 1381 O O . ARG A 1 180 ? 23.029 53.896 -6.388 1.00 57.28 180 ARG A O 1
ATOM 1388 N N . ASP A 1 181 ? 23.381 54.101 -4.177 1.00 60.50 181 ASP A N 1
ATOM 1389 C CA . ASP A 1 181 ? 24.056 55.401 -4.235 1.00 60.50 181 ASP A CA 1
ATOM 1390 C C . ASP A 1 181 ? 25.582 55.286 -4.409 1.00 60.50 181 ASP A C 1
ATOM 1392 O O . ASP A 1 181 ? 26.276 56.286 -4.587 1.00 60.50 181 ASP A O 1
ATOM 1396 N N . LEU A 1 182 ? 26.131 54.065 -4.412 1.00 60.41 182 LEU A N 1
ATOM 1397 C CA . LEU A 1 182 ? 27.574 53.831 -4.571 1.00 60.41 182 LEU A CA 1
ATOM 1398 C C . LEU A 1 182 ? 28.050 53.934 -6.029 1.00 60.41 182 LEU A C 1
ATOM 1400 O O . LEU A 1 182 ? 29.239 54.138 -6.276 1.00 60.41 182 LEU A O 1
ATOM 1404 N N . ILE A 1 183 ? 27.143 53.818 -7.005 1.00 56.75 183 ILE A N 1
ATOM 1405 C CA . ILE A 1 183 ? 27.492 53.763 -8.437 1.00 56.75 183 ILE A CA 1
ATOM 1406 C C . ILE A 1 183 ? 27.345 55.135 -9.127 1.00 56.75 183 ILE A C 1
ATOM 1408 O O . ILE A 1 183 ? 27.947 55.370 -10.174 1.00 56.75 183 ILE A O 1
ATOM 1412 N N . SER A 1 184 ? 26.623 56.090 -8.534 1.00 59.97 184 SER A N 1
ATOM 1413 C CA . SER A 1 184 ? 26.339 57.392 -9.161 1.00 59.97 184 SER A CA 1
ATOM 1414 C C . SER A 1 184 ? 27.513 58.383 -9.127 1.00 59.97 184 SER A C 1
ATOM 1416 O O . SER A 1 184 ? 27.623 59.225 -10.016 1.00 59.97 184 SER A O 1
ATOM 1418 N N . ASN A 1 185 ? 28.454 58.252 -8.187 1.00 56.88 185 ASN A N 1
ATOM 1419 C CA . ASN A 1 185 ? 29.532 59.238 -7.995 1.00 56.88 185 ASN A CA 1
ATOM 1420 C C . ASN A 1 185 ? 30.814 58.997 -8.814 1.00 56.88 185 ASN A C 1
ATOM 1422 O O . ASN A 1 185 ? 31.800 59.710 -8.631 1.00 56.88 185 ASN A O 1
ATOM 1426 N N . ARG A 1 186 ? 30.835 58.027 -9.740 1.00 56.06 186 ARG A N 1
ATOM 1427 C CA . ARG A 1 186 ? 32.017 57.770 -10.591 1.00 56.06 186 ARG A CA 1
ATOM 1428 C C . ARG A 1 186 ? 31.963 58.430 -11.974 1.00 56.06 186 ARG A C 1
ATOM 1430 O O . ARG A 1 186 ? 32.979 58.445 -12.658 1.00 56.06 186 ARG A O 1
ATOM 1437 N N . SER A 1 187 ? 30.821 58.995 -12.376 1.00 52.28 187 SER A N 1
ATOM 1438 C CA . SER A 1 187 ? 30.609 59.562 -13.722 1.00 52.28 187 SER A CA 1
ATOM 1439 C C . SER A 1 187 ? 30.623 61.099 -13.773 1.00 52.28 187 SER A C 1
ATOM 1441 O O . SER A 1 187 ? 30.012 61.691 -14.660 1.00 52.28 187 SER A O 1
ATOM 1443 N N . SER A 1 188 ? 31.304 61.759 -12.834 1.00 55.28 188 SER A N 1
ATOM 1444 C CA . SER A 1 188 ? 31.539 63.208 -12.886 1.00 55.28 188 SER A CA 1
ATOM 1445 C C . SER A 1 188 ? 33.004 63.529 -12.591 1.00 55.28 188 SER A C 1
ATOM 1447 O O . SER A 1 188 ? 33.335 64.072 -11.536 1.00 55.28 188 SER A O 1
ATOM 1449 N N . LYS A 1 189 ? 33.880 63.171 -13.528 1.00 46.06 189 LYS A N 1
ATOM 1450 C CA . LYS A 1 189 ? 35.142 63.863 -13.808 1.00 46.06 189 LYS A CA 1
ATOM 1451 C C . LYS A 1 189 ? 35.406 63.817 -15.302 1.00 46.06 189 LYS A C 1
ATOM 1453 O O . LYS A 1 189 ? 35.123 62.753 -15.894 1.00 46.06 189 LYS A O 1
#

InterPro domains:
  IPR019166 MICOS complex subunit MIC26/MIC27 [PF09769] (18-121)
  IPR033182 MICOS complex subunit MIC26/MIC27, animal [PTHR14564] (1-178)

Foldseek 3Di:
DDPDPPVDDDPPPPPPPPQDPVNVVVVVVCVVVVVVVVVVVVVVVVVVVVVVVCCVVCPVVVCVLLPDPCPVSLVCQLQVQLVVLQVVCVVPDPVSSVVSSVVSNLVSNCVNPVPVNVVVVVVVVVCCVVCVQVVCCVPPVDRVVVVVVVVVVVVVVVVVVVVVVVPDPPDPPPDDPVCPPVPPPPPDD